Protein AF-A0A699QP58-F1 (afdb_monomer_lite)

InterPro domains:
  IPR026960 Reverse transcriptase zinc-binding domain [PF13966] (73-157)

pLDDT: mean 79.85, std 19.76, range [24.62, 97.06]

Radius of gyration: 29.35 Å; chains: 1; bounding box: 58×68×69 Å

Foldseek 3Di:
DDDDDDDDDDDPDDDDDPVVVVVVVVVVVVVCVVDDDPVNVVVVVVCVVCVPDDDDPDDDDDADVQDRPVGDDPVSVVVVCCVPPDDPDVDDQPDFPVADPVLSVVVVCQVVQNDPQLVNCVVVVNDDPDQAQPQQSPDGGGSLCLQAVPPVNVVLVVVVCVVVVNPDDRDSGPVSVLVCLVPDPDDPVVSSVSVRVSSVSSVVSVVVRD

Secondary structure (DSSP, 8-state):
-----------S--PPPTHHHHHHHHHHHHHHTT--THHHHHHHHHHHHHTT----SSPP----TT-TTT---HHHHHHHHHHHTS---SS-----TTS-HHHHHHHHHHHTT-S--HHHHHTTT---S--B-TTTSSSB--HHIIIIISHHHHHHHHHHHHHTT------SSHHHHHHHHHHSSS-HHHHHHHHHHHHHHHHHHHHHH-

Sequence (210 aa):
SFSFQWCFCSKPTDYVPLQTVWVFLIGLRFLEGLLRGTKMSQLDGLCSFIANVDLSDHGDSWSWAPDVAKGFSVASIRSYLDLRILDSSPQATRWNRIMPIKVNDFLWKMALNKLPTRVNLDRKGIDVHSVLCPVCLEDVETVNHLFFSCELASKLWALLANWRAIDIPFCANLADWFSWIDSSPTSAKVRVFLDGVGGVLLWSIWWFCT

Organism: Tanacetum cinerariifolium (NCBI:txid118510)

Structure (mmCIF, N/CA/C/O backbone):
data_AF-A0A699QP58-F1
#
_entry.id   AF-A0A699QP58-F1
#
loop_
_atom_site.group_PDB
_atom_site.id
_atom_site.type_symbol
_atom_site.label_atom_id
_atom_site.label_alt_id
_atom_site.label_comp_id
_atom_site.label_asym_id
_atom_site.label_entity_id
_atom_site.label_seq_id
_atom_site.pdbx_PDB_ins_code
_atom_site.Cartn_x
_atom_site.Cartn_y
_atom_site.Cartn_z
_atom_site.occupancy
_atom_site.B_iso_or_equiv
_atom_site.auth_seq_id
_atom_site.auth_comp_id
_atom_site.auth_asym_id
_atom_site.auth_atom_id
_atom_site.pdbx_PDB_model_num
ATOM 1 N N . SER A 1 1 ? 31.922 -46.876 -21.232 1.00 33.75 1 SER A N 1
ATOM 2 C CA . SER A 1 1 ? 33.193 -46.180 -20.977 1.00 33.75 1 SER A CA 1
ATOM 3 C C . SER A 1 1 ? 33.167 -44.816 -21.617 1.00 33.75 1 SER A C 1
ATOM 5 O O . SER A 1 1 ? 32.951 -44.721 -22.817 1.00 33.75 1 SER A O 1
ATOM 7 N N . PHE A 1 2 ? 33.309 -43.784 -20.792 1.00 31.61 2 PHE A N 1
ATOM 8 C CA . PHE A 1 2 ? 33.459 -42.394 -21.207 1.00 31.61 2 PHE A CA 1
ATOM 9 C C . PHE A 1 2 ? 34.767 -42.197 -21.979 1.00 31.61 2 PHE A C 1
ATOM 11 O O . PHE A 1 2 ? 35.804 -42.678 -21.534 1.00 31.61 2 PHE A O 1
ATOM 18 N N . SER A 1 3 ? 34.718 -41.427 -23.065 1.00 24.62 3 SER A N 1
ATOM 19 C CA . SER A 1 3 ? 35.767 -40.457 -23.387 1.00 24.62 3 SER A CA 1
ATOM 20 C C . SER A 1 3 ? 35.218 -39.451 -24.400 1.00 24.62 3 SER A C 1
ATOM 22 O O . SER A 1 3 ? 35.093 -39.748 -25.584 1.00 24.62 3 SER A O 1
ATOM 24 N N . PHE A 1 4 ? 34.836 -38.269 -23.916 1.00 29.75 4 PHE A N 1
ATOM 25 C CA . PHE A 1 4 ? 34.733 -37.075 -24.748 1.00 29.75 4 PHE A CA 1
ATOM 26 C C . PHE A 1 4 ? 36.032 -36.308 -24.551 1.00 29.75 4 PHE A C 1
ATOM 28 O O . PHE A 1 4 ? 36.260 -35.736 -23.487 1.00 29.75 4 PHE A O 1
ATOM 35 N N . GLN A 1 5 ? 36.881 -36.308 -25.572 1.00 25.45 5 GLN A N 1
ATOM 36 C CA . GLN A 1 5 ? 38.064 -35.465 -25.615 1.00 25.45 5 GLN A CA 1
ATOM 37 C C . GLN A 1 5 ? 37.756 -34.282 -26.529 1.00 25.45 5 GLN A C 1
ATOM 39 O O . GLN A 1 5 ? 37.942 -34.343 -27.740 1.00 25.45 5 GLN A O 1
ATOM 44 N N . TRP A 1 6 ? 37.233 -33.208 -25.939 1.00 32.16 6 TRP A N 1
ATOM 45 C CA . TRP A 1 6 ? 37.207 -31.904 -26.588 1.00 32.16 6 TRP A CA 1
ATOM 46 C C . TRP A 1 6 ? 38.571 -31.261 -26.396 1.00 32.16 6 TRP A C 1
ATOM 48 O O . TRP A 1 6 ? 38.919 -30.840 -25.2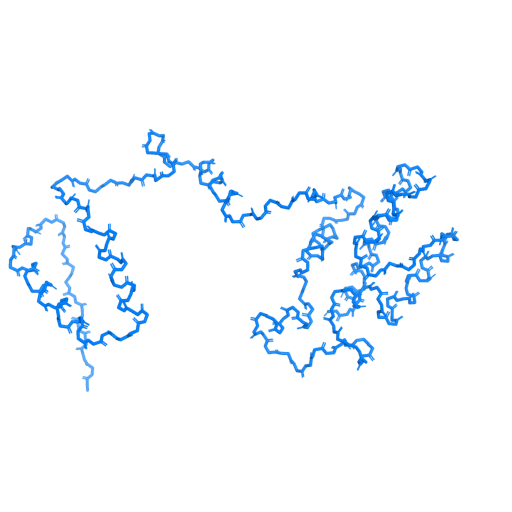97 1.00 32.16 6 TRP A O 1
ATOM 58 N N . CYS A 1 7 ? 39.354 -31.211 -27.468 1.00 27.48 7 CYS A N 1
ATOM 59 C CA . CYS A 1 7 ? 40.507 -30.332 -27.541 1.00 27.48 7 CYS A CA 1
ATOM 60 C C . CYS A 1 7 ? 40.795 -30.024 -29.009 1.00 27.48 7 CYS A C 1
ATOM 62 O O . CYS A 1 7 ? 41.410 -30.830 -29.695 1.00 27.48 7 CYS A O 1
ATOM 64 N N . PHE A 1 8 ? 40.357 -28.858 -29.480 1.00 30.34 8 PHE A N 1
ATOM 65 C CA . PHE A 1 8 ? 41.153 -28.091 -30.431 1.00 30.34 8 PHE A CA 1
ATOM 66 C C . PHE A 1 8 ? 41.038 -26.613 -30.076 1.00 30.34 8 PHE A C 1
ATOM 68 O O . PHE A 1 8 ? 40.053 -25.932 -30.344 1.00 30.34 8 PHE A O 1
ATOM 75 N N . CYS A 1 9 ? 42.075 -26.170 -29.377 1.00 29.84 9 CYS A N 1
ATOM 76 C CA . CYS A 1 9 ? 42.504 -24.792 -29.319 1.00 29.84 9 CYS A CA 1
ATOM 77 C C . CYS A 1 9 ? 43.103 -24.468 -30.694 1.00 29.84 9 CYS A C 1
ATOM 79 O O . CYS A 1 9 ? 44.106 -25.079 -31.061 1.00 29.84 9 CYS A O 1
ATOM 81 N N . SER A 1 10 ? 42.510 -23.536 -31.440 1.00 32.97 10 SER A N 1
ATOM 82 C CA . SER A 1 10 ? 43.136 -22.972 -32.639 1.00 32.97 10 SER A CA 1
ATOM 83 C C . SER A 1 10 ? 43.190 -21.454 -32.514 1.00 32.97 10 SER A C 1
ATOM 85 O O . SER A 1 10 ? 42.200 -20.789 -32.218 1.00 32.97 10 SER A O 1
ATOM 87 N N . LYS A 1 11 ? 44.409 -20.939 -32.676 1.00 31.23 11 LYS A N 1
ATOM 88 C CA . LYS A 1 11 ? 44.789 -19.525 -32.745 1.00 31.23 11 LYS A CA 1
ATOM 89 C C . LYS A 1 11 ? 44.103 -18.809 -33.928 1.00 31.23 11 LYS A C 1
ATOM 91 O O . LYS A 1 11 ? 43.599 -19.475 -34.829 1.00 31.23 11 LYS A O 1
ATOM 96 N N . PRO A 1 12 ? 44.097 -17.462 -33.952 1.00 38.69 12 PRO A N 1
ATOM 97 C CA . PRO A 1 12 ? 43.387 -16.697 -34.964 1.00 38.69 12 PRO A C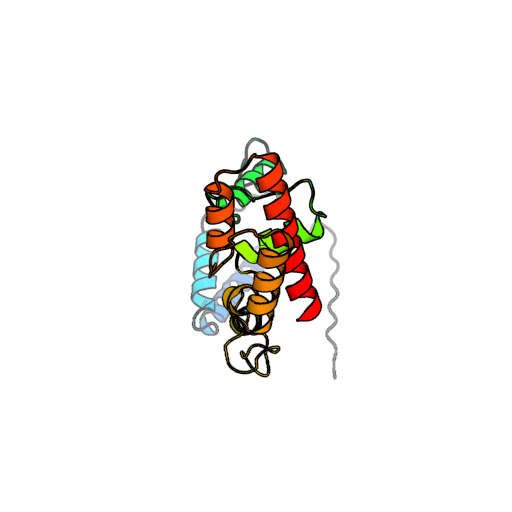A 1
ATOM 98 C C . PRO A 1 12 ? 44.232 -16.622 -36.234 1.00 38.69 12 PRO A C 1
ATOM 100 O O . PRO A 1 12 ? 45.177 -15.848 -36.267 1.00 38.69 12 PRO A O 1
ATOM 103 N N . THR A 1 13 ? 43.913 -17.454 -37.225 1.00 44.28 13 THR A N 1
ATOM 104 C CA . THR A 1 13 ? 44.098 -17.244 -38.675 1.00 44.28 13 THR A CA 1
ATOM 105 C C . THR A 1 13 ? 43.993 -18.607 -39.348 1.00 44.28 13 THR A C 1
ATOM 107 O O . THR A 1 13 ? 45.014 -19.199 -39.667 1.00 44.28 13 THR A O 1
ATOM 110 N N . ASP A 1 14 ? 42.784 -19.115 -39.557 1.00 35.06 14 ASP A N 1
ATOM 111 C CA . ASP A 1 14 ? 42.574 -20.211 -40.501 1.00 35.06 14 ASP A CA 1
ATOM 112 C C . ASP A 1 14 ? 41.266 -19.951 -41.250 1.00 35.06 14 ASP A C 1
ATOM 114 O O . ASP A 1 14 ? 40.182 -19.898 -40.669 1.00 35.06 14 ASP A O 1
ATOM 118 N N . TYR A 1 15 ? 41.402 -19.726 -42.555 1.00 43.69 15 TYR A N 1
ATOM 119 C CA . TYR A 1 15 ? 40.304 -19.679 -43.511 1.00 43.69 15 TYR A CA 1
ATOM 120 C C . TYR A 1 15 ? 39.526 -20.996 -43.425 1.00 43.69 15 TYR A C 1
ATOM 122 O O . TYR A 1 15 ? 40.079 -22.066 -43.684 1.00 43.69 15 TYR A O 1
ATOM 130 N N . VAL A 1 16 ? 38.239 -20.930 -43.089 1.00 47.38 16 VAL A N 1
ATOM 131 C CA . VAL A 1 16 ? 37.359 -22.100 -43.140 1.00 47.38 16 VAL A CA 1
ATOM 132 C C . VAL A 1 16 ? 36.897 -22.276 -44.594 1.00 47.38 16 VAL A C 1
ATOM 134 O O . VAL A 1 16 ? 36.238 -21.382 -45.126 1.00 47.38 16 VAL A O 1
ATOM 137 N N . PRO A 1 17 ? 37.227 -23.384 -45.282 1.00 43.12 17 PRO A N 1
ATOM 138 C CA . PRO A 1 17 ? 36.842 -23.569 -46.677 1.00 43.12 17 PRO A CA 1
ATOM 139 C C . PRO A 1 17 ? 35.318 -23.715 -46.825 1.00 43.12 17 PRO A C 1
ATOM 141 O O . PRO A 1 17 ? 34.652 -24.309 -45.977 1.00 43.12 17 PRO A O 1
ATOM 144 N N . LEU A 1 18 ? 34.770 -23.226 -47.948 1.00 43.72 18 LEU A N 1
ATOM 145 C CA . LEU A 1 18 ? 33.337 -23.226 -48.312 1.00 43.72 18 LEU A CA 1
ATOM 146 C C . LEU A 1 18 ? 32.618 -24.588 -48.160 1.00 43.72 18 LEU A C 1
ATOM 148 O O . LEU A 1 18 ? 31.392 -24.634 -48.092 1.00 43.72 18 LEU A O 1
ATOM 152 N N . GLN A 1 19 ? 33.348 -25.702 -48.063 1.00 41.69 19 GLN A N 1
ATOM 153 C CA . GLN A 1 19 ? 32.785 -27.028 -47.785 1.00 41.69 19 GLN A CA 1
ATOM 154 C C . GLN A 1 19 ? 32.199 -27.161 -46.369 1.00 41.69 19 GLN A C 1
ATOM 156 O O . GLN A 1 19 ? 31.219 -27.881 -46.188 1.00 41.69 19 GLN A O 1
ATOM 161 N N . THR A 1 20 ? 32.714 -26.434 -45.375 1.00 42.28 20 THR A N 1
ATOM 162 C CA . THR A 1 20 ? 32.213 -26.500 -43.990 1.00 42.28 20 THR A CA 1
ATOM 163 C C . THR A 1 20 ? 30.840 -25.828 -43.847 1.00 42.28 20 THR A C 1
ATOM 165 O O . THR A 1 20 ? 30.014 -26.267 -43.049 1.00 42.28 20 THR A O 1
ATOM 168 N N . VAL A 1 21 ? 30.548 -24.826 -44.686 1.00 46.53 21 VAL A N 1
ATOM 169 C CA . VAL A 1 21 ? 29.235 -24.156 -44.757 1.00 46.53 21 VAL A CA 1
ATOM 170 C C . VAL A 1 21 ? 28.165 -25.105 -45.310 1.00 46.53 21 VAL A C 1
ATOM 172 O O . VAL A 1 21 ? 27.052 -25.158 -44.790 1.00 46.53 21 VAL A O 1
ATOM 175 N N . TRP A 1 22 ? 28.509 -25.929 -46.304 1.00 36.28 22 TRP A N 1
ATOM 176 C CA . TRP A 1 22 ? 27.591 -26.925 -46.871 1.00 36.28 22 TRP A CA 1
ATOM 177 C C . TRP A 1 22 ? 27.220 -28.032 -45.879 1.00 36.28 22 TRP A C 1
ATOM 179 O O . TRP A 1 22 ? 26.061 -28.443 -45.825 1.00 36.28 22 TRP A O 1
ATOM 189 N N . VAL A 1 23 ? 28.166 -28.473 -45.044 1.00 46.38 23 VAL A N 1
ATOM 190 C CA . VAL A 1 23 ? 27.889 -29.442 -43.968 1.00 46.38 23 VAL A CA 1
ATOM 191 C C . VAL A 1 23 ? 26.954 -28.836 -42.910 1.00 46.38 23 VAL A C 1
ATOM 193 O O . VAL A 1 23 ? 26.045 -29.517 -42.435 1.00 46.38 23 VAL A O 1
ATOM 196 N N . PHE A 1 24 ? 27.101 -27.541 -42.603 1.00 48.03 24 PHE A N 1
ATOM 197 C CA . PHE A 1 24 ? 26.204 -26.810 -41.700 1.00 48.03 24 PHE A CA 1
ATOM 198 C C . PHE A 1 24 ? 24.780 -26.661 -42.269 1.00 48.03 24 PHE A C 1
ATOM 200 O O . PHE A 1 24 ? 23.800 -26.879 -41.557 1.00 48.03 24 PHE A O 1
ATOM 207 N N . LEU A 1 25 ? 24.649 -26.364 -43.567 1.00 45.31 25 LEU A N 1
ATOM 208 C CA . LEU A 1 25 ? 23.354 -26.218 -44.248 1.00 45.31 25 LEU A CA 1
ATOM 209 C C . LEU A 1 25 ? 22.605 -27.554 -44.416 1.00 45.31 25 LEU A C 1
ATOM 211 O O . LEU A 1 25 ? 21.377 -27.589 -44.317 1.00 45.31 25 LEU A O 1
ATOM 215 N N . ILE A 1 26 ? 23.318 -28.668 -44.612 1.00 51.34 26 ILE A N 1
ATOM 216 C CA . ILE A 1 26 ? 22.716 -30.014 -44.633 1.00 51.34 26 ILE A CA 1
ATOM 217 C C . ILE A 1 26 ? 22.291 -30.443 -43.217 1.00 51.34 26 ILE A C 1
ATOM 219 O O . ILE A 1 26 ? 21.218 -31.025 -43.050 1.00 51.34 26 ILE A O 1
ATOM 223 N N . GLY A 1 27 ? 23.075 -30.098 -42.188 1.00 46.97 27 GLY A N 1
ATOM 224 C CA . GLY A 1 27 ? 22.711 -30.318 -40.783 1.00 46.97 27 GLY A CA 1
ATOM 225 C C . GLY A 1 27 ? 21.457 -29.547 -40.348 1.00 46.97 27 GLY A C 1
ATOM 226 O O . GLY A 1 27 ? 20.627 -30.090 -39.619 1.00 46.97 27 GLY A O 1
ATOM 227 N N . LEU A 1 28 ? 21.266 -28.322 -40.852 1.00 49.50 28 LEU A N 1
ATOM 228 C CA . LEU A 1 28 ? 20.069 -27.508 -40.603 1.00 49.50 28 LEU A CA 1
ATOM 229 C C . LEU A 1 28 ? 18.798 -28.122 -41.215 1.00 49.50 28 LEU A C 1
ATOM 231 O O . LEU A 1 28 ? 17.783 -28.213 -40.526 1.00 49.50 28 LEU A O 1
ATOM 235 N N . ARG A 1 29 ? 18.864 -28.661 -42.442 1.00 50.75 29 ARG A N 1
ATOM 236 C CA . ARG A 1 29 ? 17.731 -29.388 -43.058 1.00 50.75 29 ARG A CA 1
ATOM 237 C C . ARG A 1 29 ? 17.373 -30.691 -42.337 1.00 50.75 29 ARG A C 1
ATOM 239 O O . ARG A 1 29 ? 16.223 -31.116 -42.372 1.00 50.75 29 ARG A O 1
ATOM 246 N N . PHE A 1 30 ? 18.332 -31.334 -41.669 1.00 47.88 30 PHE A N 1
ATOM 247 C CA . PHE A 1 30 ? 18.059 -32.526 -40.855 1.00 47.88 30 PHE A CA 1
ATOM 248 C C . PHE A 1 30 ? 17.372 -32.173 -39.520 1.00 47.88 30 PHE A C 1
ATOM 250 O O . PHE A 1 30 ? 16.552 -32.942 -39.019 1.00 47.88 30 PHE A O 1
ATOM 257 N N . LEU A 1 31 ? 17.653 -30.988 -38.964 1.00 48.94 31 LEU A N 1
ATOM 258 C CA . LEU A 1 31 ? 17.022 -30.467 -37.743 1.00 48.94 31 LEU A CA 1
ATOM 259 C C . LEU A 1 31 ? 15.578 -29.978 -37.959 1.00 48.94 31 LEU A C 1
ATOM 261 O O . LEU A 1 31 ? 14.763 -30.109 -37.043 1.00 48.94 31 LEU A O 1
ATOM 265 N N . GLU A 1 32 ? 15.229 -29.501 -39.158 1.00 51.72 32 GLU A N 1
ATOM 266 C CA . GLU A 1 32 ? 13.848 -29.134 -39.533 1.00 51.72 32 GLU A CA 1
ATOM 267 C C . GLU A 1 32 ? 12.856 -30.303 -39.370 1.00 51.72 32 GLU A C 1
ATOM 269 O O . GLU A 1 32 ? 11.702 -30.098 -38.997 1.00 51.72 32 GLU A O 1
ATOM 274 N N . GLY A 1 33 ? 13.300 -31.552 -39.563 1.00 53.28 33 GLY A N 1
ATOM 275 C CA . GLY A 1 33 ? 12.452 -32.742 -39.408 1.00 53.28 33 GLY A CA 1
ATOM 276 C C . GLY A 1 33 ? 12.161 -33.153 -37.956 1.00 53.28 33 GLY A C 1
ATOM 277 O O . GLY A 1 33 ? 11.249 -33.946 -37.714 1.00 53.28 33 GLY A O 1
ATOM 278 N N . LEU A 1 34 ? 12.917 -32.630 -36.982 1.00 56.91 34 LEU A N 1
ATOM 279 C CA . LEU A 1 34 ? 12.907 -33.085 -35.582 1.00 56.91 34 LEU A CA 1
ATOM 280 C C . LEU A 1 34 ? 12.271 -32.077 -34.609 1.00 56.91 34 LEU A C 1
ATOM 282 O O . LEU A 1 34 ? 11.992 -32.410 -33.455 1.00 56.91 34 LEU A O 1
ATOM 286 N N . LEU A 1 35 ? 12.013 -30.848 -35.060 1.00 52.22 35 LEU A N 1
ATOM 287 C CA . LEU A 1 35 ? 11.457 -29.768 -34.249 1.00 52.22 35 LEU A CA 1
ATOM 288 C C . LEU A 1 35 ? 9.947 -29.651 -34.508 1.00 52.22 35 LEU A C 1
ATOM 290 O O . LEU A 1 35 ? 9.523 -29.225 -35.570 1.00 52.22 35 LEU A O 1
ATOM 294 N N . ARG A 1 36 ? 9.098 -30.017 -33.540 1.00 64.38 36 ARG A N 1
ATOM 295 C CA . ARG A 1 36 ? 7.644 -29.755 -33.602 1.00 64.38 36 ARG A CA 1
ATOM 296 C C . ARG A 1 36 ? 7.244 -28.606 -32.672 1.00 64.38 36 ARG A C 1
ATOM 298 O O . ARG A 1 36 ? 7.828 -28.436 -31.601 1.00 64.38 36 ARG A O 1
ATOM 305 N N . GLY A 1 37 ? 6.214 -27.851 -33.066 1.00 68.94 37 GLY A N 1
ATOM 306 C CA . GLY A 1 37 ? 5.585 -26.801 -32.252 1.00 68.94 37 GLY A CA 1
ATOM 307 C C . GLY A 1 37 ? 6.407 -25.508 -32.147 1.00 68.94 37 GLY A C 1
ATOM 308 O O . GLY A 1 37 ? 6.995 -25.062 -33.128 1.00 68.94 37 GLY A O 1
ATOM 309 N N . THR A 1 38 ? 6.466 -24.922 -30.945 1.00 61.09 38 THR A N 1
ATOM 310 C CA . THR A 1 38 ? 7.062 -23.604 -30.626 1.00 61.09 38 THR A CA 1
ATOM 311 C C . THR A 1 38 ? 8.508 -23.429 -31.097 1.00 61.09 38 THR A C 1
ATOM 313 O O . THR A 1 38 ? 8.938 -22.319 -31.404 1.00 61.09 38 THR A O 1
ATOM 316 N N . LYS A 1 39 ? 9.275 -24.522 -31.185 1.00 65.00 39 LYS A N 1
ATOM 317 C CA . LYS A 1 39 ? 10.666 -24.476 -31.655 1.00 65.00 39 LYS A CA 1
ATOM 318 C C . LYS A 1 39 ? 10.768 -24.185 -33.153 1.00 65.00 39 LYS A C 1
ATOM 320 O O . LYS A 1 39 ? 11.699 -23.504 -33.557 1.00 65.00 39 LYS A O 1
ATOM 325 N N . MET A 1 40 ? 9.805 -24.648 -33.953 1.00 71.94 40 MET A N 1
ATOM 326 C CA . MET A 1 40 ? 9.770 -24.379 -35.392 1.00 71.94 40 MET A CA 1
ATOM 327 C C . MET A 1 40 ? 9.419 -22.913 -35.662 1.00 71.94 40 MET A C 1
ATOM 329 O O . MET A 1 40 ? 10.077 -22.271 -36.465 1.00 71.94 40 MET A O 1
ATOM 333 N N . SER A 1 41 ? 8.457 -22.345 -34.923 1.00 75.19 41 SER A N 1
ATOM 334 C CA . SER A 1 41 ? 8.122 -20.917 -35.035 1.00 75.19 41 SER A CA 1
ATOM 335 C C . SER A 1 41 ? 9.252 -20.002 -34.556 1.00 75.19 41 SER A C 1
ATOM 337 O O . SER A 1 41 ? 9.428 -18.912 -35.088 1.00 75.19 41 SER A O 1
ATOM 339 N N . GLN A 1 42 ? 10.033 -20.429 -33.557 1.00 76.31 42 GLN A N 1
ATOM 340 C CA . GLN A 1 42 ? 11.228 -19.692 -33.134 1.00 76.31 42 GLN A CA 1
ATOM 341 C C . GLN A 1 42 ? 12.359 -19.790 -34.160 1.00 76.31 42 GLN A C 1
ATOM 343 O O . GLN A 1 42 ? 13.048 -18.798 -34.377 1.00 76.31 42 GLN A O 1
ATOM 348 N N . LEU A 1 43 ? 12.534 -20.955 -34.796 1.00 78.50 43 LEU A N 1
ATOM 349 C CA . LEU A 1 43 ? 13.497 -21.143 -35.879 1.00 78.50 43 LEU A CA 1
ATOM 350 C C . LEU A 1 43 ? 13.134 -20.271 -37.087 1.00 78.50 43 LEU A C 1
ATOM 352 O O . LEU A 1 43 ? 13.987 -19.552 -37.585 1.00 78.50 43 LEU A O 1
ATOM 356 N N . ASP A 1 44 ? 11.864 -20.269 -37.490 1.00 81.81 44 ASP A N 1
ATOM 357 C CA . ASP A 1 44 ? 11.357 -19.456 -38.599 1.00 81.81 44 ASP A CA 1
ATOM 358 C C . ASP A 1 44 ? 11.485 -17.952 -38.297 1.00 81.81 44 ASP A C 1
ATOM 360 O O . ASP A 1 44 ? 11.974 -17.171 -39.115 1.00 81.81 44 ASP A O 1
ATOM 364 N N . GLY A 1 45 ? 11.183 -17.556 -37.054 1.00 81.69 45 GLY A N 1
ATOM 365 C CA . GLY A 1 45 ? 11.458 -16.212 -36.549 1.00 81.69 45 GLY A CA 1
ATOM 366 C C . GLY A 1 45 ? 12.938 -15.844 -36.656 1.00 81.69 45 GLY A C 1
ATOM 367 O O . GLY A 1 45 ? 13.273 -14.802 -37.215 1.00 81.69 45 GLY A O 1
ATOM 368 N N . LEU A 1 46 ? 13.839 -16.707 -36.185 1.00 77.81 46 LEU A N 1
ATOM 369 C CA . LEU A 1 46 ? 15.282 -16.482 -36.262 1.00 77.81 46 LEU A CA 1
ATOM 370 C C . LEU A 1 46 ? 15.773 -16.389 -37.716 1.00 77.81 46 LEU A C 1
ATOM 372 O O . LEU A 1 46 ? 16.521 -15.472 -38.046 1.00 77.81 46 LEU A O 1
ATOM 376 N N . CYS A 1 47 ? 15.320 -17.288 -38.592 1.00 83.00 47 CYS A N 1
ATOM 377 C CA . CYS A 1 47 ? 15.632 -17.263 -40.019 1.00 83.00 47 CYS A CA 1
ATOM 378 C C . CYS A 1 47 ? 15.167 -15.955 -40.668 1.00 83.00 47 CYS A C 1
ATOM 380 O O . CYS A 1 47 ? 15.930 -15.360 -41.423 1.00 83.00 47 CYS A O 1
ATOM 382 N N . SER A 1 48 ? 13.979 -15.451 -40.318 1.00 81.94 48 SER A N 1
ATOM 383 C CA . SER A 1 48 ? 13.484 -14.158 -40.807 1.00 81.94 48 SER A CA 1
ATOM 384 C C . SER A 1 48 ? 14.329 -12.967 -40.331 1.00 81.94 48 SER A C 1
ATOM 386 O O . SER A 1 48 ? 14.547 -12.028 -41.093 1.00 81.94 48 SER A O 1
ATOM 388 N N . PHE A 1 49 ? 14.864 -13.020 -39.104 1.00 76.56 49 PHE A N 1
ATOM 389 C CA . PHE A 1 49 ? 15.761 -11.987 -38.577 1.00 76.56 49 PHE A CA 1
ATOM 390 C C . PHE A 1 49 ? 17.127 -11.988 -39.271 1.00 76.56 49 PHE A C 1
ATOM 392 O O . PHE A 1 49 ? 17.715 -10.925 -39.459 1.00 76.56 49 PHE A O 1
ATOM 399 N N . ILE A 1 50 ? 17.629 -13.166 -39.649 1.00 80.88 50 ILE A N 1
ATOM 400 C CA . ILE A 1 50 ? 18.957 -13.327 -40.258 1.00 80.88 50 ILE A CA 1
ATOM 401 C C . ILE A 1 50 ? 18.905 -13.185 -41.788 1.00 80.88 50 ILE A C 1
ATOM 403 O O . ILE A 1 50 ? 19.922 -12.891 -42.405 1.00 80.88 50 ILE A O 1
ATOM 407 N N . ALA A 1 51 ? 17.732 -13.328 -42.413 1.00 79.50 51 ALA A N 1
ATOM 408 C CA . ALA A 1 51 ? 17.573 -13.319 -43.870 1.00 79.50 51 ALA A CA 1
ATOM 409 C C . ALA A 1 51 ? 18.136 -12.069 -44.573 1.00 79.50 51 ALA A C 1
ATOM 411 O O . ALA A 1 51 ? 18.536 -12.163 -45.728 1.00 79.50 51 ALA A O 1
ATOM 412 N N . ASN A 1 52 ? 18.185 -10.923 -43.884 1.00 72.12 52 ASN A N 1
ATOM 413 C CA . ASN A 1 52 ? 18.705 -9.657 -44.418 1.00 72.12 52 ASN A CA 1
ATOM 414 C C . ASN A 1 52 ? 20.097 -9.291 -43.866 1.00 72.12 52 ASN A C 1
ATOM 416 O O . ASN A 1 52 ? 20.501 -8.132 -43.937 1.00 72.12 52 ASN A O 1
ATOM 420 N N . VAL A 1 53 ? 20.803 -10.240 -43.246 1.00 76.00 53 VAL A N 1
ATOM 421 C CA . VAL A 1 53 ? 22.160 -10.018 -42.737 1.00 76.00 53 VAL A CA 1
ATOM 422 C C . VAL A 1 53 ? 23.155 -10.300 -43.857 1.00 76.00 53 VAL A C 1
ATOM 424 O O . VAL A 1 53 ? 23.442 -11.455 -44.169 1.00 76.00 53 VAL A O 1
ATOM 427 N N . ASP A 1 54 ? 23.708 -9.237 -44.434 1.00 74.69 54 ASP A N 1
ATOM 428 C CA . ASP A 1 54 ? 24.821 -9.332 -45.375 1.00 74.69 54 ASP A CA 1
ATOM 429 C C . ASP A 1 54 ? 26.131 -9.530 -44.605 1.00 74.69 54 ASP A C 1
ATOM 431 O O . ASP A 1 54 ? 26.629 -8.629 -43.925 1.00 74.69 54 ASP A O 1
ATOM 435 N N . LEU A 1 55 ? 26.691 -10.737 -44.701 1.00 75.94 55 LEU A N 1
ATOM 436 C CA . LEU A 1 55 ? 28.013 -11.037 -44.161 1.00 75.94 55 LEU A CA 1
ATOM 437 C C . LEU A 1 55 ? 29.072 -10.393 -45.058 1.00 75.94 55 LEU A C 1
ATOM 439 O O . LEU A 1 55 ? 29.095 -10.613 -46.268 1.00 75.94 55 LEU A O 1
ATOM 443 N N . SER A 1 56 ? 29.957 -9.608 -44.455 1.00 79.81 56 SER A N 1
ATOM 444 C CA . SER A 1 56 ? 31.074 -8.963 -45.146 1.00 79.81 56 SER A CA 1
ATOM 445 C C . SER A 1 56 ? 32.394 -9.416 -44.532 1.00 79.81 56 SER A C 1
ATOM 447 O O . SER A 1 56 ? 32.433 -9.751 -43.353 1.00 79.81 56 SER A O 1
ATOM 449 N N . ASP A 1 57 ? 33.484 -9.367 -45.300 1.00 82.38 57 ASP A N 1
ATOM 450 C CA . ASP A 1 57 ? 34.843 -9.653 -44.804 1.00 82.38 57 ASP A CA 1
ATOM 451 C C . ASP A 1 57 ? 35.398 -8.539 -43.887 1.00 82.38 57 ASP A C 1
ATOM 453 O O . ASP A 1 57 ? 36.578 -8.532 -43.523 1.00 82.38 57 ASP A O 1
ATOM 457 N N . HIS A 1 58 ? 34.571 -7.555 -43.524 1.00 77.50 58 HIS A N 1
ATOM 458 C CA . HIS A 1 58 ? 34.925 -6.539 -42.543 1.00 77.50 58 HIS A CA 1
ATOM 459 C C . HIS A 1 58 ? 34.918 -7.142 -41.134 1.00 77.50 58 HIS A C 1
ATOM 461 O O . HIS A 1 58 ? 34.102 -8.001 -40.815 1.00 77.50 58 HIS A O 1
ATOM 467 N N . GLY A 1 59 ? 35.829 -6.681 -40.273 1.00 78.62 59 GLY A N 1
ATOM 468 C CA . GLY A 1 59 ? 35.839 -7.107 -38.874 1.00 78.62 59 GLY A CA 1
ATOM 469 C C . GLY A 1 59 ? 34.537 -6.727 -38.163 1.00 78.62 59 GLY A C 1
ATOM 470 O O . GLY A 1 59 ? 34.007 -5.636 -38.385 1.00 78.62 59 GLY A O 1
ATOM 471 N N . ASP A 1 60 ? 34.052 -7.616 -37.296 1.00 82.38 60 ASP A N 1
ATOM 472 C CA . ASP A 1 60 ? 32.824 -7.401 -36.531 1.00 82.38 60 ASP A CA 1
ATOM 473 C C . ASP A 1 60 ? 32.873 -6.090 -35.733 1.00 82.38 60 ASP A C 1
ATOM 475 O O . ASP A 1 60 ? 33.869 -5.763 -35.079 1.00 82.38 60 ASP A O 1
ATOM 479 N N . SER A 1 61 ? 31.762 -5.350 -35.750 1.00 73.56 61 SER A N 1
ATOM 480 C CA . SER A 1 61 ? 31.605 -4.105 -34.999 1.00 73.56 61 SER A CA 1
ATOM 481 C C . SER A 1 61 ? 30.334 -4.133 -34.158 1.00 73.56 61 SER A C 1
ATOM 483 O O . SER A 1 61 ? 29.266 -4.540 -34.615 1.00 73.56 61 SER A O 1
ATOM 485 N N . TRP A 1 62 ? 30.440 -3.682 -32.908 1.00 74.44 62 TRP A N 1
ATOM 486 C CA . TRP A 1 62 ? 29.302 -3.586 -31.999 1.00 74.44 62 TRP A CA 1
ATOM 487 C C . TRP A 1 62 ? 28.434 -2.381 -32.368 1.00 74.44 62 TRP A C 1
ATOM 489 O O . TRP A 1 62 ? 28.801 -1.236 -32.106 1.00 74.44 62 TRP A O 1
ATOM 499 N N . SER A 1 63 ? 27.256 -2.630 -32.939 1.00 71.69 63 SER A N 1
ATOM 500 C CA . SER A 1 63 ? 26.273 -1.583 -33.228 1.00 71.69 63 SER A CA 1
ATOM 501 C C . SER A 1 63 ? 25.277 -1.408 -32.081 1.00 71.69 63 SER A C 1
ATOM 503 O O . SER A 1 63 ? 24.673 -2.373 -31.609 1.00 71.69 63 SER A O 1
ATOM 505 N N . TRP A 1 64 ? 25.051 -0.163 -31.664 1.00 79.44 64 TRP A N 1
ATOM 506 C CA . TRP A 1 64 ? 24.058 0.183 -30.651 1.00 79.44 64 TRP A CA 1
ATOM 507 C C . TRP A 1 64 ? 22.719 0.548 -31.302 1.00 79.44 64 TRP A C 1
ATOM 509 O O . TRP A 1 64 ? 22.572 1.634 -31.854 1.00 79.44 64 TRP A O 1
ATOM 519 N N . ALA A 1 65 ? 21.730 -0.347 -31.241 1.00 75.00 65 ALA A N 1
ATOM 520 C CA . ALA A 1 65 ? 20.445 -0.155 -31.925 1.00 75.00 65 ALA A CA 1
ATOM 521 C C . ALA A 1 65 ? 19.655 1.111 -31.502 1.00 75.00 65 ALA A C 1
ATOM 523 O O . ALA A 1 65 ? 19.059 1.736 -32.377 1.00 75.00 65 ALA A O 1
ATOM 524 N N . PRO A 1 66 ? 19.641 1.538 -30.219 1.00 75.31 66 PRO A N 1
ATOM 525 C CA . PRO A 1 66 ? 18.925 2.753 -29.817 1.00 75.31 66 PRO A CA 1
ATOM 526 C C . PRO A 1 66 ? 19.508 4.060 -30.371 1.00 75.31 66 PRO A C 1
ATOM 528 O O . PRO A 1 66 ? 18.768 5.029 -30.513 1.00 75.31 66 PRO A O 1
ATOM 531 N N . ASP A 1 67 ? 20.814 4.113 -30.650 1.00 74.69 67 ASP A N 1
ATOM 532 C CA . ASP A 1 67 ? 21.466 5.268 -31.278 1.00 74.69 67 ASP A CA 1
ATOM 533 C C . ASP A 1 67 ? 22.763 4.826 -31.971 1.00 74.69 67 ASP A C 1
ATOM 535 O O . ASP A 1 67 ? 23.832 4.743 -31.360 1.00 74.69 67 ASP A O 1
ATOM 539 N N . VAL A 1 68 ? 22.658 4.535 -33.267 1.00 72.00 68 VAL A N 1
ATOM 540 C CA . VAL A 1 68 ? 23.785 4.058 -34.081 1.00 72.00 68 VAL A CA 1
ATOM 541 C C . VAL A 1 68 ? 24.842 5.155 -34.270 1.00 72.00 68 VAL A C 1
ATOM 543 O O . VAL A 1 68 ? 26.021 4.849 -34.417 1.00 72.00 68 VAL A O 1
ATOM 546 N N . ALA A 1 69 ? 24.445 6.433 -34.223 1.00 74.81 69 ALA A N 1
ATOM 547 C CA . ALA A 1 69 ? 25.337 7.564 -34.469 1.00 74.81 69 ALA A CA 1
ATOM 548 C C . ALA A 1 69 ? 26.164 7.945 -33.232 1.00 74.81 69 ALA A C 1
ATOM 550 O O . ALA A 1 69 ? 27.336 8.295 -33.361 1.00 74.81 69 ALA A O 1
ATOM 551 N N . LYS A 1 70 ? 25.571 7.886 -32.032 1.00 73.50 70 LYS A N 1
ATOM 552 C CA . LYS A 1 70 ? 26.267 8.206 -30.770 1.00 73.50 70 LYS A CA 1
ATOM 553 C C . LYS A 1 70 ? 26.908 6.994 -30.100 1.00 73.50 70 LYS A C 1
ATOM 555 O O . LYS A 1 70 ? 27.706 7.172 -29.182 1.00 73.50 70 LYS A O 1
ATOM 560 N N . GLY A 1 71 ? 26.574 5.783 -30.545 1.00 79.50 71 GLY A N 1
ATOM 561 C CA . GLY A 1 71 ? 27.049 4.547 -29.939 1.00 79.50 71 GLY A CA 1
ATOM 562 C C . GLY A 1 71 ? 26.423 4.286 -28.566 1.00 79.50 71 GLY A C 1
ATOM 563 O O . GLY A 1 71 ? 25.427 4.897 -28.168 1.00 79.50 71 GLY A O 1
ATOM 564 N N . PHE A 1 72 ? 27.003 3.334 -27.832 1.00 81.06 72 PHE A N 1
ATOM 565 C CA . PHE A 1 72 ? 26.489 2.932 -26.526 1.00 81.06 72 PHE A CA 1
ATOM 566 C C . PHE A 1 72 ? 26.477 4.102 -25.536 1.00 81.06 72 PHE A C 1
ATOM 568 O O . PHE A 1 72 ? 27.486 4.768 -25.311 1.00 81.06 72 PHE A O 1
ATOM 575 N N . SER A 1 73 ? 25.340 4.298 -24.870 1.00 85.50 73 SER A N 1
ATOM 576 C CA . SER A 1 73 ? 25.237 5.210 -23.740 1.00 85.50 73 SER A CA 1
ATOM 577 C C . SER A 1 73 ? 24.269 4.667 -22.702 1.00 85.50 73 SER A C 1
ATOM 579 O O . SER A 1 73 ? 23.178 4.188 -23.016 1.00 85.50 73 SER A O 1
ATOM 581 N N . VAL A 1 74 ? 24.639 4.822 -21.432 1.00 86.06 74 VAL A N 1
ATOM 582 C CA . VAL A 1 74 ? 23.757 4.503 -20.304 1.00 86.06 74 VAL A CA 1
ATOM 583 C C . VAL A 1 74 ? 22.470 5.339 -20.366 1.00 86.06 74 VAL A C 1
ATOM 585 O O . VAL A 1 74 ? 21.403 4.858 -19.996 1.00 86.06 74 VAL A O 1
ATOM 588 N N . ALA A 1 75 ? 22.536 6.570 -20.884 1.00 85.12 75 ALA A N 1
ATOM 589 C CA . ALA A 1 75 ? 21.365 7.433 -21.019 1.00 85.12 75 ALA A CA 1
ATOM 590 C C . ALA A 1 75 ? 20.365 6.906 -22.061 1.00 85.12 75 ALA A C 1
ATOM 592 O O . ALA A 1 75 ? 19.156 6.937 -21.821 1.00 85.12 75 ALA A O 1
ATOM 593 N N . SER A 1 76 ? 20.853 6.394 -23.198 1.00 85.62 76 SER A N 1
ATOM 594 C CA . SER A 1 76 ? 19.989 5.882 -24.267 1.00 85.62 76 SER A CA 1
ATOM 595 C C . SER A 1 76 ? 19.364 4.541 -23.889 1.00 85.62 76 SER A C 1
ATOM 597 O O . SER A 1 76 ? 18.160 4.377 -24.081 1.00 85.62 76 SER A O 1
ATOM 599 N N . ILE A 1 77 ? 20.116 3.625 -23.258 1.00 85.00 77 ILE A N 1
ATOM 600 C CA . ILE A 1 77 ? 19.516 2.382 -22.748 1.00 85.00 77 ILE A CA 1
ATOM 601 C C . ILE A 1 77 ? 18.514 2.669 -21.638 1.00 85.00 77 ILE A C 1
ATOM 603 O O . ILE A 1 77 ? 17.428 2.111 -21.655 1.00 85.00 77 ILE A O 1
ATOM 607 N N . ARG A 1 78 ? 18.824 3.575 -20.705 1.00 85.31 78 ARG A N 1
ATOM 608 C CA . ARG A 1 78 ? 17.909 3.904 -19.613 1.00 85.31 78 ARG A CA 1
ATOM 609 C C . ARG A 1 78 ? 16.603 4.483 -20.137 1.00 85.31 78 ARG A C 1
ATOM 611 O O . ARG A 1 78 ? 15.553 3.987 -19.768 1.00 85.31 78 ARG A O 1
ATOM 618 N N . SER A 1 79 ? 16.671 5.432 -21.069 1.00 83.81 79 SER A N 1
ATOM 619 C CA . SER A 1 79 ? 15.472 5.996 -21.703 1.00 83.81 79 SER A CA 1
ATOM 620 C C . SER A 1 79 ? 14.661 4.924 -22.438 1.00 83.81 79 SER A C 1
ATOM 622 O O . SER A 1 79 ? 13.438 4.891 -22.345 1.00 83.81 79 SER A O 1
ATOM 624 N N . TYR A 1 80 ? 15.336 4.010 -23.142 1.00 83.38 80 TYR A N 1
ATOM 625 C CA . TYR A 1 80 ? 14.684 2.891 -23.818 1.00 83.38 80 TYR A CA 1
ATOM 626 C C . TYR A 1 80 ? 13.993 1.932 -22.833 1.00 83.38 80 TYR A C 1
ATOM 628 O O . TYR A 1 80 ? 12.857 1.526 -23.071 1.00 83.38 80 TYR A O 1
ATOM 636 N N . LEU A 1 81 ? 14.654 1.582 -21.724 1.00 83.94 81 LEU A N 1
ATOM 637 C CA . LEU A 1 81 ? 14.091 0.722 -20.679 1.00 83.94 81 LEU A CA 1
ATOM 638 C C . LEU A 1 81 ? 12.942 1.419 -19.946 1.00 83.94 81 LEU A C 1
ATOM 640 O O . LEU A 1 81 ? 11.918 0.788 -19.710 1.00 83.94 81 LEU A O 1
ATOM 644 N N . ASP A 1 82 ? 13.072 2.707 -19.638 1.00 81.44 82 ASP A N 1
ATOM 645 C CA . ASP A 1 82 ? 12.029 3.488 -18.972 1.00 81.44 82 ASP A CA 1
ATOM 646 C C . ASP A 1 82 ? 10.742 3.521 -19.821 1.00 81.44 82 ASP A C 1
ATOM 648 O O . ASP A 1 82 ? 9.653 3.421 -19.271 1.00 81.44 82 ASP A O 1
ATOM 652 N N . LEU A 1 83 ? 10.852 3.563 -21.156 1.00 79.38 83 LEU A N 1
ATOM 653 C CA . LEU A 1 83 ? 9.703 3.504 -22.075 1.00 79.38 83 LEU A CA 1
ATOM 654 C C . LEU A 1 83 ? 9.105 2.099 -22.262 1.00 79.38 83 LEU A C 1
ATOM 656 O O . LEU A 1 83 ? 7.962 1.975 -22.698 1.00 79.38 83 LEU A O 1
ATOM 660 N N . ARG A 1 84 ? 9.887 1.037 -22.034 1.00 75.12 84 ARG A N 1
ATOM 661 C CA . ARG A 1 84 ? 9.521 -0.352 -22.390 1.00 75.12 84 ARG A CA 1
ATOM 662 C C . ARG A 1 84 ? 9.197 -1.238 -21.190 1.00 75.12 84 ARG A C 1
ATOM 664 O O . ARG A 1 84 ? 8.466 -2.208 -21.349 1.00 75.12 84 ARG A O 1
ATOM 671 N N . ILE A 1 85 ? 9.812 -0.971 -20.042 1.00 71.06 85 ILE A N 1
ATOM 672 C CA . ILE A 1 85 ? 9.825 -1.856 -18.868 1.00 71.06 85 ILE A CA 1
ATOM 673 C C . ILE A 1 85 ? 9.096 -1.224 -17.693 1.00 71.06 85 ILE A C 1
ATOM 675 O O . ILE A 1 85 ? 8.434 -1.927 -16.929 1.00 71.06 85 ILE A O 1
ATOM 679 N N . LEU A 1 86 ? 9.245 0.086 -17.510 1.00 67.12 86 LEU A N 1
ATOM 680 C CA . LEU A 1 86 ? 8.551 0.782 -16.443 1.00 67.12 86 LEU A CA 1
ATOM 681 C C . LEU A 1 86 ? 7.172 1.175 -16.961 1.00 67.12 86 LEU A C 1
ATOM 683 O O . LEU A 1 86 ? 7.053 2.054 -17.808 1.00 67.12 86 LEU A O 1
ATOM 687 N N . ASP A 1 87 ? 6.124 0.544 -16.431 1.00 62.72 87 ASP A N 1
ATOM 688 C CA . ASP A 1 87 ? 4.787 1.120 -16.532 1.00 62.72 87 ASP A CA 1
ATOM 689 C C . ASP A 1 87 ? 4.864 2.528 -15.942 1.00 62.72 87 ASP A C 1
ATOM 691 O O . ASP A 1 87 ? 5.131 2.706 -14.747 1.00 62.72 87 ASP A O 1
ATOM 695 N N . SER A 1 88 ? 4.665 3.540 -16.785 1.00 59.12 88 SER A N 1
ATOM 696 C CA . SER A 1 88 ? 4.509 4.913 -16.338 1.00 59.12 88 SER A CA 1
ATOM 697 C C . SER A 1 88 ? 3.189 4.998 -15.578 1.00 59.12 88 SER A C 1
ATOM 699 O O . SER A 1 88 ? 2.152 5.336 -16.147 1.00 59.12 88 SER A O 1
ATOM 701 N N . SER A 1 89 ? 3.201 4.635 -14.294 1.00 62.91 89 SER A N 1
ATOM 702 C CA . SER A 1 89 ? 2.067 4.905 -13.424 1.00 62.91 89 SER A CA 1
ATOM 703 C C . SER A 1 89 ? 1.904 6.424 -13.358 1.00 62.91 89 SER A C 1
ATOM 705 O O . SER A 1 89 ? 2.851 7.115 -12.971 1.00 62.91 89 SER A O 1
ATOM 707 N N . PRO A 1 90 ? 0.734 6.976 -13.719 1.00 59.22 90 PRO A N 1
ATOM 708 C CA . PRO A 1 90 ? 0.490 8.410 -13.606 1.00 59.22 90 PRO A CA 1
ATOM 709 C C . PRO A 1 90 ? 0.478 8.884 -12.143 1.00 59.22 90 PRO A C 1
ATOM 711 O O . PRO A 1 90 ? 0.514 10.085 -11.885 1.00 59.22 90 PRO A O 1
ATOM 714 N N . GLN A 1 91 ? 0.438 7.963 -11.172 1.00 63.97 91 GLN A N 1
ATOM 715 C CA . GLN A 1 91 ? 0.527 8.297 -9.756 1.00 63.97 91 GLN A CA 1
ATOM 716 C C . GLN A 1 91 ? 1.986 8.409 -9.316 1.00 63.97 91 GLN A C 1
ATOM 718 O O . GLN A 1 91 ? 2.717 7.419 -9.245 1.00 63.97 91 GLN A O 1
ATOM 723 N N . ALA A 1 92 ? 2.390 9.632 -8.970 1.00 70.44 92 ALA A N 1
ATOM 724 C CA . ALA A 1 92 ? 3.663 9.884 -8.316 1.00 70.44 92 ALA A CA 1
ATOM 725 C C . ALA A 1 92 ? 3.756 9.102 -6.996 1.00 70.44 92 ALA A C 1
ATOM 727 O O . ALA A 1 92 ? 2.803 9.052 -6.216 1.00 70.44 92 ALA A O 1
ATOM 728 N N . THR A 1 93 ? 4.928 8.527 -6.723 1.00 80.62 93 THR A N 1
ATOM 729 C CA . THR A 1 93 ? 5.200 7.850 -5.452 1.00 80.62 93 THR A CA 1
ATOM 730 C C . THR A 1 93 ? 5.009 8.823 -4.287 1.00 80.62 93 THR A C 1
ATOM 732 O O . THR A 1 93 ? 5.716 9.829 -4.185 1.00 80.62 93 THR A O 1
ATOM 735 N N . ARG A 1 94 ? 4.071 8.515 -3.385 1.00 88.56 94 ARG A N 1
ATOM 736 C CA . ARG A 1 94 ? 3.825 9.294 -2.165 1.00 88.56 94 ARG A CA 1
ATOM 737 C C . ARG A 1 94 ? 4.957 9.041 -1.169 1.00 88.56 94 ARG A C 1
ATOM 739 O O . ARG A 1 94 ? 4.982 8.017 -0.497 1.00 88.56 94 ARG A O 1
ATOM 746 N N . TRP A 1 95 ? 5.921 9.957 -1.118 1.00 93.44 95 TRP A N 1
ATOM 747 C CA . TRP A 1 95 ? 7.094 9.844 -0.252 1.00 93.44 95 TRP A CA 1
ATOM 748 C C . TRP A 1 95 ? 7.010 10.796 0.938 1.00 93.44 95 TRP A C 1
ATOM 750 O O . TRP A 1 95 ? 6.924 12.014 0.766 1.00 93.44 95 TRP A O 1
ATOM 760 N N . ASN A 1 96 ? 7.126 10.259 2.151 1.00 93.75 96 ASN A N 1
ATOM 761 C CA . ASN A 1 96 ? 7.097 11.047 3.376 1.00 93.75 96 ASN A CA 1
ATOM 762 C C . ASN A 1 96 ? 8.491 11.151 3.997 1.00 93.75 96 ASN A C 1
ATOM 764 O O . ASN A 1 96 ? 9.116 10.151 4.350 1.00 93.75 96 ASN A O 1
ATOM 768 N N . ARG A 1 97 ? 8.978 12.382 4.176 1.00 93.56 97 ARG A N 1
ATOM 769 C CA . ARG A 1 97 ? 10.323 12.651 4.713 1.00 93.56 97 ARG A CA 1
ATOM 770 C C . ARG A 1 97 ? 10.468 12.351 6.206 1.00 93.56 97 ARG A C 1
ATOM 772 O O . ARG A 1 97 ? 11.592 12.228 6.674 1.00 93.56 97 ARG A O 1
ATOM 779 N N . ILE A 1 98 ? 9.361 12.274 6.944 1.00 94.31 98 ILE A N 1
ATOM 780 C CA . ILE A 1 98 ? 9.369 11.973 8.383 1.00 94.31 98 ILE A CA 1
ATOM 781 C C . ILE A 1 98 ? 9.511 10.460 8.614 1.00 94.31 98 ILE A C 1
ATOM 783 O O . ILE A 1 98 ? 9.971 10.031 9.670 1.00 94.31 98 ILE A O 1
ATOM 787 N N . MET A 1 99 ? 9.156 9.641 7.620 1.00 95.00 99 MET A N 1
ATOM 788 C CA . MET A 1 99 ? 9.239 8.189 7.719 1.00 95.00 99 MET A CA 1
ATOM 789 C C . MET A 1 99 ? 10.638 7.658 7.377 1.00 95.00 99 MET A C 1
ATOM 791 O O . MET A 1 99 ? 11.287 8.160 6.453 1.00 95.00 99 MET A O 1
ATOM 795 N N . PRO A 1 100 ? 11.088 6.576 8.041 1.00 95.44 100 PRO A N 1
ATOM 796 C CA . PRO A 1 100 ? 12.262 5.835 7.602 1.00 95.44 100 PRO A CA 1
ATOM 797 C C . PRO A 1 100 ? 12.119 5.367 6.150 1.00 95.44 100 PRO A C 1
ATOM 799 O O . PRO A 1 100 ? 11.041 4.961 5.713 1.00 95.44 100 PRO A O 1
ATOM 802 N N . ILE A 1 101 ? 13.233 5.334 5.416 1.00 95.12 101 ILE A N 1
ATOM 803 C CA . ILE A 1 101 ? 13.266 4.912 4.005 1.00 95.12 101 ILE A CA 1
ATOM 804 C C . ILE A 1 101 ? 12.631 3.532 3.773 1.00 95.12 101 ILE A C 1
ATOM 806 O O . ILE A 1 101 ? 11.946 3.330 2.776 1.00 95.12 101 ILE A O 1
ATOM 810 N N . LYS A 1 102 ? 12.795 2.608 4.729 1.00 95.12 102 LYS A N 1
ATOM 811 C CA . LYS A 1 102 ? 12.220 1.257 4.676 1.00 95.12 102 LYS A CA 1
ATOM 812 C C . LYS A 1 102 ? 10.689 1.267 4.689 1.00 95.12 102 LYS A C 1
ATOM 814 O O . LYS A 1 102 ? 10.080 0.469 3.989 1.00 95.12 102 LYS A O 1
ATOM 819 N N . VAL A 1 103 ? 10.079 2.184 5.443 1.00 96.12 103 VAL A N 1
ATOM 820 C CA . VAL A 1 103 ? 8.616 2.321 5.514 1.00 96.12 103 VAL A CA 1
ATOM 821 C C . VAL A 1 103 ? 8.079 2.894 4.202 1.00 96.12 103 VAL A C 1
ATOM 823 O O . VAL A 1 103 ? 7.097 2.386 3.673 1.00 96.12 103 VAL A O 1
ATOM 826 N N . ASN A 1 104 ? 8.759 3.889 3.619 1.00 96.00 104 ASN A N 1
ATOM 827 C CA . ASN A 1 1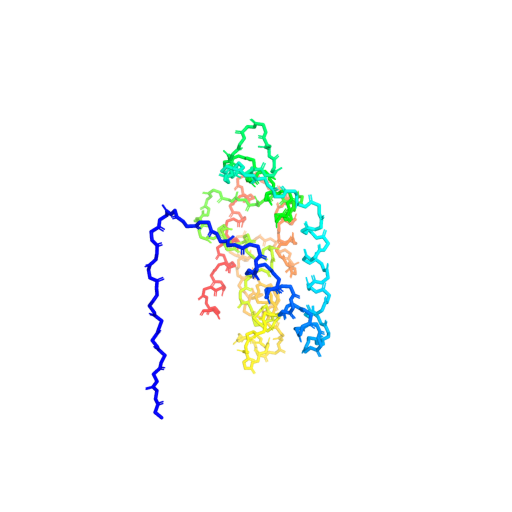04 ? 8.383 4.413 2.302 1.00 96.00 104 ASN A CA 1
ATOM 828 C C . ASN A 1 104 ? 8.485 3.344 1.196 1.00 96.00 104 ASN A C 1
ATOM 830 O O . ASN A 1 104 ? 7.561 3.200 0.400 1.00 96.00 104 ASN A O 1
ATOM 834 N N . ASP A 1 105 ? 9.579 2.572 1.155 1.00 95.25 105 ASP A N 1
ATOM 835 C CA . ASP A 1 105 ? 9.742 1.461 0.202 1.00 95.25 105 ASP A CA 1
ATOM 836 C C . ASP A 1 105 ? 8.641 0.402 0.368 1.00 95.25 105 ASP A C 1
ATOM 838 O O . ASP A 1 105 ? 8.069 -0.082 -0.610 1.00 95.25 105 ASP A O 1
ATOM 842 N N . PHE A 1 106 ? 8.294 0.086 1.614 1.00 96.00 106 PHE A N 1
ATOM 843 C CA . PHE A 1 106 ? 7.196 -0.815 1.929 1.00 96.00 106 PHE A CA 1
ATOM 844 C C . PHE A 1 106 ? 5.845 -0.307 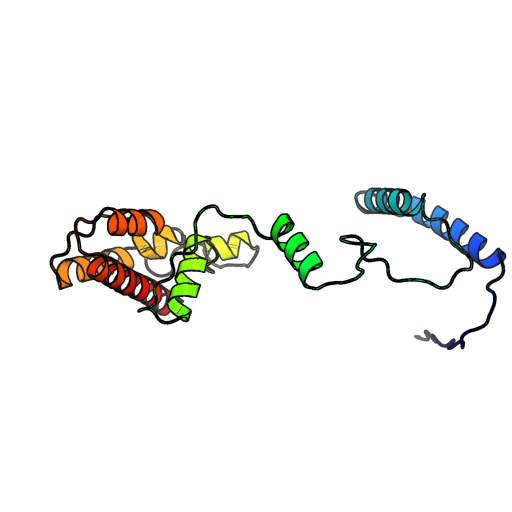1.410 1.00 96.00 106 PHE A C 1
ATOM 846 O O . PHE A 1 106 ? 5.161 -1.049 0.707 1.00 96.00 106 PHE A O 1
ATOM 853 N N . LEU A 1 107 ? 5.472 0.948 1.687 1.00 95.81 107 LEU A N 1
ATOM 854 C CA . LEU A 1 107 ? 4.209 1.514 1.197 1.00 95.81 107 LEU A CA 1
ATOM 855 C C . LEU A 1 107 ? 4.165 1.580 -0.328 1.00 95.81 107 LEU A C 1
ATOM 857 O O . LEU A 1 107 ? 3.124 1.329 -0.929 1.00 95.81 107 LEU A O 1
ATOM 861 N N . TRP A 1 108 ? 5.297 1.862 -0.971 1.00 94.50 108 TRP A N 1
ATOM 862 C CA . TRP A 1 108 ? 5.397 1.818 -2.425 1.00 94.50 108 TRP A CA 1
ATOM 863 C C . TRP A 1 108 ? 5.141 0.403 -2.971 1.00 94.50 108 TRP A C 1
ATOM 865 O O . TRP A 1 108 ? 4.337 0.224 -3.886 1.00 94.50 108 TRP A O 1
ATOM 875 N N . LYS A 1 109 ? 5.743 -0.632 -2.371 1.00 94.12 109 LYS A N 1
ATOM 876 C CA . LYS A 1 109 ? 5.464 -2.037 -2.726 1.00 94.12 109 LYS A CA 1
ATOM 877 C C . LYS A 1 109 ? 4.013 -2.428 -2.456 1.00 94.12 109 LYS A C 1
ATOM 879 O O . LYS A 1 109 ? 3.435 -3.179 -3.243 1.00 94.12 109 LYS A O 1
ATOM 884 N N . MET A 1 110 ? 3.432 -1.926 -1.370 1.00 94.75 110 MET A N 1
ATOM 885 C CA . MET A 1 110 ? 2.030 -2.127 -1.015 1.00 94.75 110 MET A CA 1
ATOM 886 C C . MET A 1 110 ? 1.097 -1.527 -2.070 1.00 94.75 110 MET A C 1
ATOM 888 O O . MET A 1 110 ? 0.218 -2.229 -2.561 1.00 94.75 110 MET A O 1
ATOM 892 N N . ALA A 1 111 ? 1.340 -0.279 -2.483 1.00 92.88 111 ALA A N 1
ATOM 893 C CA . ALA A 1 111 ? 0.573 0.408 -3.523 1.00 92.88 111 ALA A CA 1
ATOM 894 C C . ALA A 1 111 ? 0.609 -0.335 -4.868 1.00 92.88 111 ALA A C 1
ATOM 896 O O . ALA A 1 111 ? -0.380 -0.374 -5.592 1.00 92.88 111 ALA A O 1
ATOM 897 N N . LEU A 1 112 ? 1.734 -0.982 -5.183 1.00 90.88 112 LEU A N 1
ATOM 898 C CA . LEU A 1 112 ? 1.888 -1.805 -6.384 1.00 90.88 112 LEU A CA 1
ATOM 899 C C . LEU A 1 112 ? 1.323 -3.229 -6.240 1.00 90.88 112 LEU A C 1
ATOM 901 O O . LE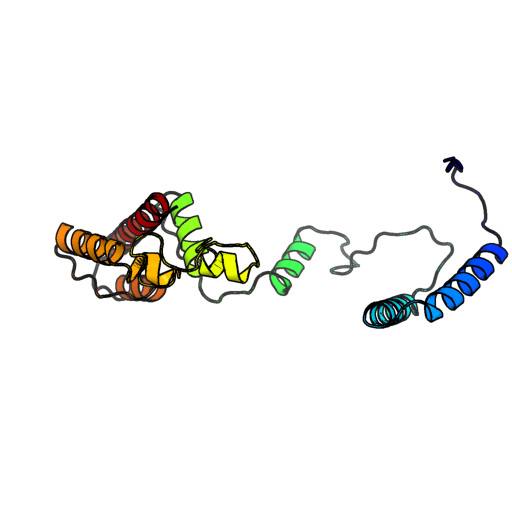U A 1 112 ? 1.467 -4.031 -7.163 1.00 90.88 112 LEU A O 1
ATOM 905 N N . ASN A 1 113 ? 0.735 -3.573 -5.089 1.00 93.12 113 ASN A N 1
ATOM 906 C CA . ASN A 1 113 ? 0.319 -4.931 -4.738 1.00 93.12 113 ASN A CA 1
ATOM 907 C C . ASN A 1 113 ? 1.447 -5.966 -4.962 1.00 93.12 113 ASN A C 1
ATOM 909 O O . ASN A 1 113 ? 1.249 -7.034 -5.546 1.00 93.12 113 ASN A O 1
ATOM 913 N N . LYS A 1 114 ? 2.671 -5.610 -4.543 1.00 93.12 114 LYS A N 1
ATOM 914 C CA . LYS A 1 114 ? 3.898 -6.415 -4.703 1.00 93.12 114 LYS A CA 1
ATOM 915 C C . LYS A 1 114 ? 4.411 -7.027 -3.399 1.00 93.12 114 LYS A C 1
ATOM 917 O O . LYS A 1 114 ? 5.468 -7.660 -3.411 1.00 93.12 114 LYS A O 1
ATOM 922 N N . LEU A 1 115 ? 3.687 -6.860 -2.294 1.00 95.56 115 LEU A N 1
ATOM 923 C CA . LEU A 1 115 ? 4.016 -7.522 -1.031 1.00 95.56 115 LEU A CA 1
ATOM 924 C C . LEU A 1 115 ? 3.821 -9.043 -1.147 1.00 95.56 115 LEU A C 1
ATOM 926 O O . LEU A 1 115 ? 2.911 -9.478 -1.861 1.00 95.56 115 LEU A O 1
ATOM 930 N N . PRO A 1 116 ? 4.649 -9.861 -0.476 1.00 95.56 116 PRO A N 1
ATOM 931 C CA . PRO A 1 116 ? 4.560 -11.319 -0.521 1.00 95.56 116 PRO A CA 1
ATOM 932 C C . PRO A 1 116 ? 3.419 -11.857 0.358 1.00 95.56 116 PRO A C 1
ATOM 934 O O . PRO A 1 116 ? 3.648 -12.695 1.221 1.00 95.56 116 PRO A O 1
ATOM 937 N N . THR A 1 117 ? 2.192 -11.379 0.144 1.00 95.94 117 THR A N 1
ATOM 938 C CA . THR A 1 117 ? 1.004 -11.992 0.755 1.00 95.94 117 THR A CA 1
ATOM 939 C C . THR A 1 117 ? 0.741 -13.364 0.141 1.00 95.94 117 THR A C 1
ATOM 941 O O . THR A 1 117 ? 1.181 -13.620 -0.985 1.00 95.94 117 THR A O 1
ATOM 944 N N . ARG A 1 118 ? -0.009 -14.246 0.813 1.00 95.50 118 ARG A N 1
ATOM 945 C CA . ARG A 1 118 ? -0.260 -15.614 0.300 1.00 95.50 118 ARG A CA 1
ATOM 946 C C . ARG A 1 118 ? -0.839 -15.628 -1.107 1.00 95.50 118 ARG A C 1
ATOM 948 O O . ARG A 1 118 ? -0.335 -16.359 -1.948 1.00 95.50 118 ARG A O 1
ATOM 955 N N . VAL A 1 119 ? -1.805 -14.754 -1.397 1.00 96.19 119 VAL A N 1
ATOM 956 C CA . VAL A 1 119 ? -2.364 -14.606 -2.754 1.00 96.19 119 VAL A CA 1
ATOM 957 C C . VAL A 1 119 ? -1.305 -14.183 -3.771 1.00 96.19 119 VAL A C 1
ATOM 959 O O . VAL A 1 119 ? -1.286 -14.663 -4.902 1.00 96.19 119 VAL A O 1
ATOM 962 N N . ASN A 1 120 ? -0.402 -13.276 -3.395 1.00 96.06 120 ASN A N 1
ATOM 963 C CA . ASN A 1 120 ? 0.656 -12.821 -4.291 1.00 96.06 120 ASN A CA 1
ATOM 964 C C . ASN A 1 120 ? 1.759 -13.868 -4.491 1.00 96.06 120 ASN A C 1
ATOM 966 O O . ASN A 1 120 ? 2.396 -13.858 -5.544 1.00 96.06 120 ASN A O 1
ATOM 970 N N . LEU A 1 121 ? 2.000 -14.733 -3.504 1.00 95.94 121 LEU A N 1
ATOM 971 C CA . LEU A 1 121 ? 2.912 -15.871 -3.609 1.00 95.94 121 LEU A CA 1
ATOM 972 C C . LEU A 1 121 ? 2.318 -16.969 -4.497 1.00 95.94 121 LEU A C 1
ATOM 974 O O . LEU A 1 121 ? 2.971 -17.381 -5.455 1.00 95.94 121 LEU A O 1
ATOM 978 N N . ASP A 1 122 ? 1.063 -17.341 -4.253 1.00 95.56 122 ASP A N 1
ATOM 979 C CA . ASP A 1 122 ? 0.316 -18.321 -5.048 1.00 95.56 122 ASP A CA 1
ATOM 980 C C . ASP A 1 122 ? 0.247 -17.908 -6.527 1.00 95.56 122 ASP A C 1
ATOM 982 O O . ASP A 1 122 ? 0.642 -18.656 -7.420 1.00 95.56 122 ASP A O 1
ATOM 986 N N . ARG A 1 123 ? -0.081 -16.636 -6.802 1.00 94.56 123 ARG A N 1
ATOM 987 C CA . ARG A 1 123 ? -0.079 -16.072 -8.165 1.00 94.56 123 ARG A CA 1
ATOM 988 C C . ARG A 1 123 ? 1.290 -16.134 -8.858 1.00 94.56 123 ARG A C 1
ATOM 990 O O . ARG A 1 123 ? 1.358 -16.087 -10.084 1.00 94.56 123 ARG A O 1
ATOM 997 N N . LYS A 1 124 ? 2.387 -16.204 -8.097 1.00 95.19 124 LYS A N 1
ATOM 998 C CA . LYS A 1 124 ? 3.755 -16.368 -8.621 1.00 95.19 124 LYS A CA 1
ATOM 999 C C . LYS A 1 124 ? 4.165 -17.838 -8.769 1.00 95.19 124 LYS A C 1
ATOM 1001 O O . LYS A 1 124 ? 5.308 -18.094 -9.138 1.00 95.19 124 LYS A O 1
ATOM 1006 N N . GLY A 1 125 ? 3.269 -18.785 -8.489 1.00 94.56 125 GLY A N 1
ATOM 1007 C CA . GLY A 1 125 ? 3.548 -20.219 -8.521 1.00 94.56 125 GLY A CA 1
ATOM 1008 C C . GLY A 1 125 ? 4.414 -20.700 -7.356 1.00 94.56 125 GLY A C 1
ATOM 1009 O O . GLY A 1 125 ? 5.053 -21.743 -7.468 1.00 94.56 125 GLY A O 1
ATOM 1010 N N . ILE A 1 126 ? 4.487 -19.932 -6.263 1.00 95.88 126 ILE A N 1
ATOM 1011 C CA . ILE A 1 126 ? 5.157 -20.361 -5.034 1.00 95.88 126 ILE A CA 1
ATOM 1012 C C . ILE A 1 126 ? 4.140 -21.145 -4.211 1.00 95.88 126 ILE A C 1
ATOM 1014 O O . ILE A 1 126 ? 3.104 -20.595 -3.841 1.00 95.88 126 ILE A O 1
ATOM 1018 N N . ASP A 1 127 ? 4.457 -22.406 -3.918 1.00 94.00 127 ASP A N 1
ATOM 1019 C CA . ASP A 1 127 ? 3.592 -23.281 -3.128 1.00 94.00 127 ASP A CA 1
ATOM 1020 C C . ASP A 1 127 ? 3.374 -22.706 -1.720 1.00 94.00 127 ASP A C 1
ATOM 1022 O O . ASP A 1 127 ? 4.318 -22.473 -0.957 1.00 94.00 127 ASP A O 1
ATOM 1026 N N . VAL A 1 128 ? 2.111 -22.448 -1.392 1.00 92.75 128 VAL A N 1
ATOM 1027 C CA . VAL A 1 128 ? 1.666 -21.999 -0.076 1.00 92.75 128 VAL A CA 1
ATOM 1028 C C . VAL A 1 128 ? 0.637 -22.993 0.446 1.00 92.75 128 VAL A C 1
ATOM 1030 O O . VAL A 1 128 ? -0.355 -23.274 -0.213 1.00 92.75 128 VAL A O 1
ATOM 1033 N N . HIS A 1 129 ? 0.836 -23.497 1.668 1.00 90.94 129 HIS A N 1
ATOM 1034 C CA . HIS A 1 129 ? -0.071 -24.486 2.270 1.00 90.94 129 HIS A CA 1
ATOM 1035 C C . HIS A 1 129 ? -1.538 -24.030 2.342 1.00 90.94 129 HIS A C 1
ATOM 1037 O O . HIS A 1 129 ? -2.443 -24.859 2.347 1.00 90.94 129 HIS A O 1
ATOM 1043 N N . SER A 1 130 ? -1.770 -22.721 2.445 1.00 94.69 130 SER A N 1
ATOM 1044 C CA . SER A 1 130 ? -3.093 -22.104 2.428 1.00 94.69 130 SER A CA 1
ATOM 1045 C C . SER A 1 130 ? -2.986 -20.654 1.961 1.00 94.69 130 SER A C 1
ATOM 1047 O O . SER A 1 130 ? -1.983 -19.986 2.226 1.00 94.69 130 SER A O 1
ATOM 1049 N N . VAL A 1 131 ? -4.035 -20.165 1.297 1.00 95.19 131 VAL A N 1
ATOM 1050 C CA . VAL A 1 131 ? -4.196 -18.747 0.934 1.00 95.19 131 VAL A CA 1
ATOM 1051 C C . VAL A 1 131 ? -4.891 -17.926 2.021 1.00 95.19 131 VAL A C 1
ATOM 1053 O O . VAL A 1 131 ? -5.053 -16.719 1.858 1.00 95.19 131 VAL A O 1
ATOM 1056 N N . LEU A 1 132 ? -5.314 -18.564 3.115 1.00 96.38 132 LEU A N 1
ATOM 1057 C CA . LEU A 1 132 ? -5.965 -17.894 4.236 1.00 96.38 132 LEU A CA 1
ATOM 1058 C C . LEU A 1 132 ? -4.986 -16.997 5.001 1.00 96.38 132 LEU A C 1
ATOM 1060 O O . LEU A 1 132 ? -3.793 -17.284 5.106 1.00 96.38 132 LEU A O 1
ATOM 1064 N N . CYS A 1 133 ? -5.525 -15.917 5.555 1.00 95.31 133 CYS A N 1
ATOM 1065 C CA . CYS A 1 133 ? -4.838 -14.983 6.425 1.00 95.31 133 CYS A CA 1
ATOM 1066 C C . CYS A 1 133 ? -4.338 -15.710 7.681 1.00 95.31 133 CYS A C 1
ATOM 1068 O O . CYS A 1 133 ? -5.151 -16.297 8.393 1.00 95.31 133 CYS A O 1
ATOM 1070 N N . PRO A 1 134 ? -3.035 -15.652 8.010 1.00 91.75 134 PRO A N 1
ATOM 1071 C CA . PRO A 1 134 ? -2.465 -16.352 9.159 1.00 91.75 134 PRO A CA 1
ATOM 1072 C C . PRO A 1 134 ? -2.923 -15.760 10.495 1.00 91.75 134 PRO A C 1
ATOM 1074 O O . PRO A 1 134 ? -2.697 -16.367 11.537 1.00 91.75 134 PRO A O 1
ATOM 1077 N N . VAL A 1 135 ? -3.537 -14.573 10.466 1.00 92.50 135 VAL A N 1
ATOM 1078 C CA . VAL A 1 135 ? -3.998 -13.859 11.655 1.00 92.50 135 VAL A CA 1
ATOM 1079 C C . VAL A 1 135 ? -5.417 -14.272 12.033 1.00 92.50 135 VAL A C 1
ATOM 1081 O O . VAL A 1 135 ? -5.632 -14.694 13.164 1.00 92.50 135 VAL A O 1
ATOM 1084 N N . CYS A 1 136 ? -6.382 -14.148 11.115 1.00 94.06 136 CYS A N 1
ATOM 1085 C CA . CYS A 1 136 ? -7.780 -14.481 11.406 1.00 94.06 136 CYS A CA 1
ATOM 1086 C C . CYS A 1 136 ? -8.159 -15.916 11.026 1.00 94.06 136 CYS A C 1
ATOM 1088 O O . CYS A 1 136 ? -9.107 -16.442 11.587 1.00 94.06 136 CYS A O 1
ATOM 1090 N N . LEU A 1 137 ? -7.445 -16.552 10.087 1.00 93.75 137 LEU A N 1
ATOM 1091 C CA . LEU A 1 137 ? -7.748 -17.882 9.534 1.00 93.75 137 LEU A CA 1
ATOM 1092 C C . LEU A 1 137 ? -9.135 -18.025 8.875 1.00 93.75 137 LEU A C 1
ATOM 1094 O O . LEU A 1 137 ? -9.522 -19.133 8.514 1.00 93.75 137 LEU A O 1
ATOM 1098 N N . GLU A 1 138 ? -9.862 -16.926 8.683 1.00 93.44 138 GLU A N 1
ATOM 1099 C CA . GLU A 1 138 ? -11.232 -16.923 8.151 1.00 93.44 138 GLU A CA 1
ATOM 1100 C C . GLU A 1 138 ? -11.301 -16.450 6.694 1.00 93.44 138 GLU A C 1
ATOM 1102 O O . GLU A 1 138 ? -12.080 -16.977 5.904 1.00 93.44 138 GLU A O 1
ATOM 1107 N N . ASP A 1 139 ? -10.446 -15.499 6.321 1.00 95.81 139 ASP A N 1
ATOM 1108 C CA . ASP A 1 139 ? -10.455 -14.832 5.019 1.00 95.81 139 ASP A CA 1
ATOM 1109 C C . ASP A 1 139 ? -9.141 -15.035 4.262 1.00 95.81 139 ASP A C 1
ATOM 1111 O O . ASP A 1 139 ? -8.112 -15.396 4.827 1.00 95.81 139 ASP A O 1
ATOM 1115 N N . VAL A 1 140 ? -9.153 -14.751 2.961 1.00 96.88 140 VAL A N 1
ATOM 1116 C CA . VAL A 1 140 ? -7.974 -14.834 2.091 1.00 96.88 140 VAL A CA 1
ATOM 1117 C C . VAL A 1 140 ? -6.969 -13.707 2.388 1.00 96.88 140 VAL A C 1
ATOM 1119 O O . VAL A 1 140 ? -7.332 -12.529 2.442 1.00 96.88 140 VAL A O 1
ATOM 1122 N N . GLU A 1 141 ? -5.676 -14.041 2.492 1.00 96.81 141 GLU A N 1
ATOM 1123 C CA . GLU A 1 141 ? -4.583 -13.090 2.739 1.00 96.81 141 GLU A CA 1
ATOM 1124 C C . GLU A 1 141 ? -4.263 -12.233 1.499 1.00 96.81 141 GLU A C 1
ATOM 1126 O O . GLU A 1 141 ? -3.284 -12.426 0.763 1.00 96.81 141 GLU A O 1
ATOM 1131 N N . THR A 1 142 ? -5.118 -11.248 1.256 1.00 97.06 142 THR A N 1
ATOM 1132 C CA . THR A 1 142 ? -4.846 -10.142 0.335 1.00 97.06 142 THR A CA 1
ATOM 1133 C C . THR A 1 142 ? -4.181 -8.985 1.079 1.00 97.06 142 THR A C 1
ATOM 1135 O O . THR A 1 142 ? -4.302 -8.874 2.296 1.00 97.06 142 THR A O 1
ATOM 1138 N N . VAL A 1 143 ? -3.516 -8.078 0.352 1.00 96.50 143 VAL A N 1
ATOM 1139 C CA . VAL A 1 143 ? -2.974 -6.835 0.936 1.00 96.50 143 VAL A CA 1
ATOM 1140 C C . VAL A 1 143 ? -4.086 -6.056 1.650 1.00 96.50 143 VAL A C 1
ATOM 1142 O O . VAL A 1 143 ? -3.950 -5.704 2.815 1.00 96.50 143 VAL A O 1
ATOM 1145 N N . ASN A 1 144 ? -5.224 -5.844 0.993 1.00 96.81 144 ASN A N 1
ATOM 1146 C CA . ASN A 1 144 ? -6.331 -5.094 1.588 1.00 96.81 144 ASN A CA 1
ATOM 1147 C C . ASN A 1 144 ? -6.871 -5.773 2.852 1.00 96.81 144 ASN A C 1
ATOM 1149 O O . ASN A 1 144 ? -7.064 -5.105 3.867 1.00 96.81 144 ASN A O 1
ATOM 1153 N N . HIS A 1 145 ? -7.038 -7.099 2.820 1.00 96.50 145 HIS A N 1
ATOM 1154 C CA . HIS A 1 145 ? -7.480 -7.832 3.997 1.00 96.50 145 HIS A CA 1
ATOM 1155 C C . HIS A 1 145 ? -6.483 -7.690 5.147 1.00 96.50 145 HIS A C 1
ATOM 1157 O O . HIS A 1 145 ? -6.842 -7.188 6.207 1.00 96.50 145 HIS A O 1
ATOM 1163 N N . LEU A 1 146 ? -5.217 -8.042 4.918 1.00 96.50 146 LEU A N 1
ATOM 1164 C CA . LEU A 1 146 ? -4.181 -8.041 5.949 1.00 96.50 146 LEU A CA 1
ATOM 1165 C C . LEU A 1 146 ? -4.046 -6.685 6.662 1.00 96.50 146 LEU A C 1
ATOM 1167 O O . LEU A 1 146 ? -3.834 -6.643 7.870 1.00 96.50 146 LEU A O 1
ATOM 1171 N N . PHE A 1 147 ? -4.179 -5.581 5.922 1.00 96.94 147 PHE A N 1
ATOM 1172 C CA . PHE A 1 147 ? -3.878 -4.241 6.426 1.00 96.94 147 PHE A CA 1
ATOM 1173 C C . PHE A 1 147 ? -5.085 -3.394 6.835 1.00 96.94 147 PHE A C 1
ATOM 1175 O O . PHE A 1 147 ? -4.899 -2.416 7.563 1.00 96.94 147 PHE A O 1
ATOM 1182 N N . PHE A 1 148 ? -6.296 -3.727 6.385 1.00 96.19 148 PHE A N 1
ATOM 1183 C CA . PHE A 1 148 ? -7.468 -2.872 6.599 1.00 96.19 148 PHE A CA 1
ATOM 1184 C C . PHE A 1 148 ? -8.694 -3.612 7.138 1.00 96.19 148 PHE A C 1
ATOM 1186 O O . PHE A 1 148 ? -9.341 -3.104 8.056 1.00 96.19 148 PHE A O 1
ATOM 1193 N N . SER A 1 149 ? -9.010 -4.802 6.617 1.00 95.81 149 SER A N 1
ATOM 1194 C CA . SER A 1 149 ? -10.246 -5.511 6.991 1.00 95.81 149 SER A CA 1
ATOM 1195 C C . SER A 1 149 ? -10.048 -6.704 7.930 1.00 95.81 149 SER A C 1
ATOM 1197 O O . SER A 1 149 ? -11.025 -7.209 8.470 1.00 95.81 149 SER A O 1
ATOM 1199 N N . CYS A 1 150 ? -8.814 -7.170 8.134 1.00 96.19 150 CYS A N 1
ATOM 1200 C CA . CYS A 1 150 ? -8.504 -8.209 9.110 1.00 96.19 150 CYS A CA 1
ATOM 1201 C C . CYS A 1 150 ? -8.853 -7.718 10.518 1.00 96.19 150 CYS A C 1
ATOM 1203 O O . CYS A 1 150 ? -8.553 -6.577 10.868 1.00 96.19 150 CYS A O 1
ATOM 1205 N N . GLU A 1 151 ? -9.390 -8.603 11.363 1.00 94.81 151 GLU A N 1
ATOM 1206 C CA . GLU A 1 151 ? -9.805 -8.268 12.732 1.00 94.81 151 GLU A CA 1
ATOM 1207 C C . GLU A 1 151 ? -8.705 -7.546 13.540 1.00 94.81 151 GLU A C 1
ATOM 1209 O O . GLU A 1 151 ? -8.968 -6.539 14.203 1.00 94.81 151 GLU A O 1
ATOM 1214 N N . LEU A 1 152 ? -7.454 -8.017 13.453 1.00 93.81 152 LEU A N 1
ATOM 1215 C CA . LEU A 1 152 ? -6.302 -7.368 14.087 1.00 93.81 152 LEU A CA 1
ATOM 1216 C C . LEU A 1 152 ? -6.085 -5.945 13.556 1.00 93.81 152 LEU A C 1
ATOM 1218 O O . LEU A 1 152 ? -5.931 -5.010 14.342 1.00 93.81 152 LEU A O 1
ATOM 1222 N N . ALA A 1 153 ? -6.083 -5.778 12.233 1.00 95.44 153 ALA A N 1
ATOM 1223 C CA . ALA A 1 153 ? -5.875 -4.484 11.599 1.00 95.44 153 ALA A CA 1
ATOM 1224 C C . ALA A 1 153 ? -6.982 -3.497 11.985 1.00 95.44 153 ALA A C 1
ATOM 1226 O O . ALA A 1 153 ? -6.686 -2.378 12.400 1.00 95.44 153 ALA A O 1
ATOM 1227 N N . SER A 1 154 ? -8.248 -3.919 11.943 1.00 94.12 154 SER A N 1
ATOM 1228 C CA . SER A 1 154 ? -9.384 -3.076 12.324 1.00 94.12 154 SER A CA 1
ATOM 1229 C C . SER A 1 154 ? -9.295 -2.610 13.783 1.00 94.12 154 SER A C 1
ATOM 1231 O O . SER A 1 154 ? -9.530 -1.435 14.067 1.00 94.12 154 SER A O 1
ATOM 1233 N N . LYS A 1 155 ? -8.873 -3.482 14.712 1.00 94.00 155 LYS A N 1
ATOM 1234 C CA . LYS A 1 155 ? -8.626 -3.101 16.116 1.00 94.00 155 LYS A CA 1
ATOM 1235 C C . LYS A 1 155 ? -7.503 -2.071 16.243 1.00 94.00 155 LYS A C 1
ATOM 1237 O O . LYS A 1 155 ? -7.637 -1.106 16.993 1.00 94.00 155 LYS A O 1
ATOM 1242 N N . LEU A 1 156 ? -6.406 -2.250 15.510 1.00 94.38 156 LEU A N 1
ATOM 1243 C CA . LEU A 1 156 ? -5.268 -1.330 15.529 1.00 94.38 156 LEU 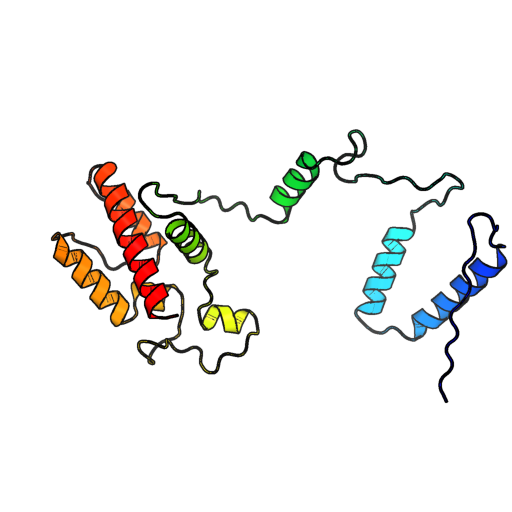A CA 1
ATOM 1244 C C . LEU A 1 156 ? -5.621 0.047 14.946 1.00 94.38 156 LEU A C 1
ATOM 1246 O O . LEU A 1 156 ? -5.251 1.068 15.528 1.00 94.38 156 LEU A O 1
ATOM 1250 N N . TRP A 1 157 ? -6.395 0.091 13.860 1.00 94.75 157 TRP A N 1
ATOM 1251 C CA . TRP A 1 157 ? -6.931 1.337 13.309 1.00 94.75 157 TRP A CA 1
ATOM 1252 C C . TRP A 1 157 ? -7.869 2.045 14.292 1.00 94.75 157 TRP A C 1
ATOM 1254 O O . TRP A 1 157 ? -7.750 3.256 14.476 1.00 94.75 157 TRP A O 1
ATOM 1264 N N . ALA A 1 158 ? -8.734 1.306 14.993 1.00 92.88 158 ALA A N 1
ATOM 1265 C CA . ALA A 1 158 ? -9.602 1.872 16.027 1.00 92.88 158 ALA A CA 1
ATOM 1266 C C . ALA A 1 158 ? -8.804 2.453 17.210 1.00 92.88 158 ALA A C 1
ATOM 1268 O O . ALA A 1 158 ? -9.113 3.539 17.702 1.00 92.88 158 ALA A O 1
ATOM 1269 N N . LEU A 1 159 ? -7.740 1.773 17.651 1.00 92.81 159 LEU A N 1
ATOM 1270 C CA . LEU A 1 159 ? -6.834 2.301 18.678 1.00 92.81 159 LEU A CA 1
ATOM 1271 C C . LEU A 1 159 ? -6.141 3.587 18.217 1.00 92.81 159 LEU A C 1
ATOM 1273 O O . LEU A 1 159 ? -6.026 4.536 18.996 1.00 92.81 159 LEU A O 1
ATOM 1277 N N . LEU A 1 160 ? -5.715 3.641 16.953 1.00 91.12 160 LEU A N 1
ATOM 1278 C CA . LEU A 1 160 ? -5.101 4.835 16.384 1.00 91.12 160 LEU A CA 1
ATOM 1279 C C . LEU A 1 160 ? -6.090 6.009 16.303 1.00 91.12 160 LEU A C 1
ATOM 1281 O O . LEU A 1 160 ? -5.732 7.126 16.683 1.00 91.12 160 LEU A O 1
ATOM 1285 N N . ALA A 1 161 ? -7.326 5.759 15.864 1.00 90.12 161 ALA A N 1
ATOM 1286 C CA . ALA A 1 161 ? -8.395 6.758 15.835 1.00 90.12 161 ALA A CA 1
ATOM 1287 C C . ALA A 1 161 ? -8.647 7.343 17.239 1.00 90.12 161 ALA A C 1
ATOM 1289 O O . ALA A 1 161 ? -8.695 8.562 17.431 1.00 90.12 161 ALA A O 1
ATOM 1290 N N . ASN A 1 162 ? -8.674 6.477 18.257 1.00 88.88 162 ASN A N 1
ATOM 1291 C CA . ASN A 1 162 ? -8.882 6.872 19.649 1.00 88.88 162 ASN A CA 1
ATOM 1292 C C . ASN A 1 162 ? -7.714 7.668 20.253 1.00 88.88 162 ASN A C 1
ATOM 1294 O O . ASN A 1 162 ? -7.949 8.541 21.087 1.00 88.88 162 ASN A O 1
ATOM 1298 N N . TRP A 1 163 ? -6.464 7.425 19.837 1.00 84.00 163 TRP A N 1
ATOM 1299 C CA . TRP A 1 163 ? -5.275 8.052 20.441 1.00 84.00 163 TRP A CA 1
ATOM 1300 C C . TRP A 1 163 ? -5.300 9.590 20.415 1.00 84.00 163 TRP A C 1
ATOM 1302 O O . TRP A 1 163 ? -4.745 10.245 21.301 1.00 84.00 163 TRP A O 1
ATOM 1312 N N . ARG A 1 164 ? -5.943 10.184 19.405 1.00 77.19 164 ARG A N 1
ATOM 1313 C CA . ARG A 1 164 ? -6.047 11.643 19.238 1.00 77.19 164 ARG A CA 1
ATOM 1314 C C . ARG A 1 164 ? -7.472 12.130 18.976 1.00 77.19 164 ARG A C 1
ATOM 1316 O O . ARG A 1 164 ? -7.625 13.278 18.570 1.00 77.19 164 ARG A O 1
ATOM 1323 N N . ALA A 1 165 ? -8.481 11.284 19.204 1.00 82.00 165 ALA A N 1
ATOM 1324 C CA . ALA A 1 165 ? -9.864 11.542 18.793 1.00 82.00 165 ALA A CA 1
ATOM 1325 C C . ALA A 1 165 ? -9.951 11.967 17.313 1.00 82.00 165 ALA A C 1
ATOM 1327 O O . ALA A 1 165 ? -10.626 12.933 16.958 1.00 82.00 165 ALA A O 1
ATOM 1328 N N . ILE A 1 166 ? -9.194 11.274 16.458 1.00 82.75 166 ILE A N 1
ATOM 1329 C CA . ILE A 1 166 ? -9.222 11.484 15.013 1.00 82.75 166 ILE A CA 1
ATOM 1330 C C . ILE A 1 166 ? -10.313 10.582 14.457 1.00 82.75 166 ILE A C 1
ATOM 1332 O O . ILE A 1 166 ? -10.274 9.371 14.663 1.00 82.75 166 ILE A O 1
ATOM 1336 N N . ASP A 1 167 ? -11.247 11.170 13.720 1.00 84.44 167 ASP A N 1
ATOM 1337 C CA . ASP A 1 167 ? -12.265 10.418 12.997 1.00 84.44 167 ASP A CA 1
ATOM 1338 C C . ASP A 1 167 ? -11.650 9.817 11.724 1.00 84.44 167 ASP A C 1
ATOM 1340 O O . ASP A 1 167 ? -11.628 10.439 10.657 1.00 84.44 167 ASP A O 1
ATOM 1344 N N . ILE A 1 168 ? -11.023 8.646 11.879 1.00 86.88 168 ILE A N 1
ATOM 1345 C CA . ILE A 1 168 ? -10.478 7.873 10.762 1.00 86.88 168 ILE A CA 1
ATOM 1346 C C . ILE A 1 168 ? -11.634 7.061 10.164 1.00 86.88 168 ILE A C 1
ATOM 1348 O O . ILE A 1 168 ? -12.163 6.183 10.850 1.00 86.88 168 ILE A O 1
ATOM 1352 N N . PRO A 1 169 ? -12.029 7.303 8.901 1.00 89.69 169 PRO A N 1
ATOM 1353 C CA . PRO A 1 169 ? -13.062 6.515 8.258 1.00 89.69 169 PRO A CA 1
ATOM 1354 C C . PRO A 1 169 ? -12.559 5.098 8.007 1.00 89.69 169 PRO A C 1
ATOM 1356 O O . PRO A 1 169 ? -11.356 4.835 7.917 1.00 89.69 169 PRO A O 1
ATOM 1359 N N . PHE A 1 170 ? -13.500 4.182 7.804 1.00 90.19 170 PHE A N 1
ATOM 1360 C CA . PHE A 1 170 ? -13.157 2.872 7.279 1.00 90.19 170 PHE A CA 1
ATOM 1361 C C . PHE A 1 170 ? -12.497 3.024 5.899 1.00 90.19 170 PHE A C 1
ATOM 1363 O O . PHE A 1 170 ? -13.120 3.496 4.949 1.00 90.19 170 PHE A O 1
ATOM 1370 N N . CYS A 1 171 ? -11.229 2.631 5.807 1.00 93.75 171 CYS A N 1
ATOM 1371 C CA . CYS A 1 171 ? -10.468 2.581 4.563 1.00 93.75 171 CYS A CA 1
ATOM 1372 C C . CYS A 1 171 ? -10.395 1.119 4.126 1.00 93.75 171 CYS A C 1
ATOM 1374 O O . CYS A 1 171 ? -9.968 0.292 4.923 1.00 93.75 171 CYS A O 1
ATOM 1376 N N . ALA A 1 172 ? -10.778 0.782 2.892 1.00 93.94 172 ALA A N 1
ATOM 1377 C CA . ALA A 1 172 ? -10.699 -0.597 2.403 1.00 93.94 172 ALA A CA 1
ATOM 1378 C C . ALA A 1 172 ? -9.321 -0.927 1.806 1.00 93.94 172 ALA A C 1
ATOM 1380 O O . ALA A 1 172 ? -8.968 -2.094 1.632 1.00 93.94 172 ALA A O 1
ATOM 1381 N N . ASN A 1 173 ? -8.552 0.097 1.439 1.00 94.69 173 ASN A N 1
ATOM 1382 C CA . ASN A 1 173 ? -7.249 -0.037 0.806 1.00 94.69 173 ASN A CA 1
ATOM 1383 C C . ASN A 1 173 ? -6.376 1.211 1.048 1.00 94.69 173 ASN A C 1
ATOM 1385 O O . ASN A 1 173 ? -6.806 2.208 1.633 1.00 94.69 173 ASN A O 1
ATOM 1389 N N . LEU A 1 174 ? -5.131 1.163 0.565 1.00 94.44 174 LEU A N 1
ATOM 1390 C CA . LEU A 1 174 ? -4.158 2.244 0.742 1.00 94.44 174 LEU A CA 1
ATOM 1391 C C . LEU A 1 174 ? -4.546 3.545 0.015 1.00 94.44 174 LEU A C 1
ATOM 1393 O O . LEU A 1 174 ? -4.213 4.630 0.489 1.00 94.44 174 LEU A O 1
ATOM 1397 N N . ALA A 1 175 ? -5.244 3.460 -1.119 1.00 93.38 175 ALA A N 1
ATOM 1398 C CA . ALA A 1 175 ? -5.693 4.640 -1.853 1.00 93.38 175 ALA A CA 1
ATOM 1399 C C . ALA A 1 175 ? -6.809 5.377 -1.100 1.00 93.38 175 ALA A C 1
ATOM 1401 O O . ALA A 1 175 ? -6.773 6.606 -1.039 1.00 93.38 175 ALA A O 1
ATOM 1402 N N . ASP A 1 176 ? -7.732 4.650 -0.463 1.00 94.50 176 ASP A N 1
ATOM 1403 C CA . ASP A 1 176 ? -8.770 5.243 0.389 1.00 94.50 176 ASP A CA 1
ATOM 1404 C C . ASP A 1 176 ? -8.125 6.042 1.528 1.00 94.50 176 ASP A C 1
ATOM 1406 O O . ASP A 1 176 ? -8.433 7.220 1.716 1.00 94.50 176 ASP A O 1
ATOM 1410 N N . TRP A 1 177 ? -7.144 5.440 2.210 1.00 94.25 177 TRP A N 1
ATOM 1411 C CA . TRP A 1 177 ? -6.356 6.093 3.259 1.00 94.25 177 TRP A CA 1
ATOM 1412 C C . TRP A 1 177 ? -5.699 7.394 2.774 1.00 94.25 177 TRP A C 1
ATOM 1414 O O . TRP A 1 177 ? -5.830 8.443 3.410 1.00 94.25 177 TRP A O 1
ATOM 1424 N N . PHE A 1 178 ? -5.033 7.358 1.617 1.00 93.69 178 PHE A N 1
ATOM 1425 C CA . PHE A 1 178 ? -4.411 8.547 1.033 1.00 93.69 178 PHE A CA 1
ATOM 1426 C C . PHE A 1 178 ? -5.432 9.621 0.650 1.00 93.69 178 PHE A C 1
ATOM 1428 O O . PHE A 1 178 ? -5.217 10.794 0.958 1.00 93.69 178 PHE A O 1
ATOM 1435 N N . SER A 1 179 ? -6.560 9.236 0.052 1.00 93.62 179 SER A N 1
ATOM 1436 C CA . SER A 1 179 ? -7.624 10.171 -0.326 1.00 93.62 179 SER A CA 1
ATOM 1437 C C . SER A 1 179 ? -8.260 10.858 0.886 1.00 93.62 179 SER A C 1
ATOM 1439 O O . SER A 1 179 ? -8.528 12.063 0.852 1.00 93.62 179 SER A O 1
ATOM 1441 N N . TRP A 1 180 ? -8.438 10.130 1.990 1.00 93.88 180 TRP A N 1
ATOM 1442 C CA . TRP A 1 180 ? -8.922 10.695 3.242 1.00 93.88 180 TRP A CA 1
ATOM 1443 C C . TRP A 1 180 ? -7.926 11.705 3.821 1.00 93.88 180 TRP A C 1
ATOM 1445 O O . TRP A 1 180 ? -8.318 12.818 4.170 1.00 93.88 180 TRP A O 1
ATOM 1455 N N . ILE A 1 181 ? -6.626 11.383 3.857 1.00 93.62 181 ILE A N 1
ATOM 1456 C CA . ILE A 1 181 ? -5.613 12.344 4.320 1.00 93.62 181 ILE A CA 1
ATOM 1457 C C . ILE A 1 181 ? -5.644 13.616 3.472 1.00 93.62 181 ILE A C 1
ATOM 1459 O O . ILE A 1 181 ? -5.612 14.723 4.019 1.00 93.62 181 ILE A O 1
ATOM 1463 N N . ASP A 1 182 ? -5.690 13.469 2.149 1.00 93.06 182 ASP A N 1
ATOM 1464 C CA . ASP A 1 182 ? -5.592 14.593 1.218 1.00 93.06 182 ASP A CA 1
ATOM 1465 C C . ASP A 1 182 ? -6.810 15.518 1.318 1.00 93.06 182 ASP A C 1
ATOM 1467 O O . ASP A 1 182 ? -6.648 16.743 1.285 1.00 93.06 182 ASP A O 1
ATOM 1471 N N . SER A 1 183 ? -7.995 14.935 1.528 1.00 93.38 183 SER A N 1
ATOM 1472 C CA . SER A 1 183 ? -9.263 15.644 1.738 1.00 93.38 183 SER A CA 1
ATOM 1473 C C . SER A 1 183 ? -9.470 16.160 3.168 1.00 93.38 183 SER A C 1
ATOM 1475 O O . SER A 1 183 ? -10.355 16.987 3.390 1.00 93.38 183 SER A O 1
ATOM 1477 N N . SER A 1 184 ? -8.654 15.727 4.137 1.00 90.69 184 SER A N 1
ATOM 1478 C CA . SER A 1 184 ? -8.808 16.153 5.531 1.00 90.69 184 SER A CA 1
ATOM 1479 C C . SER A 1 184 ? -8.631 17.677 5.685 1.00 90.69 184 SER A C 1
ATOM 1481 O O . SER A 1 184 ? -7.674 18.249 5.147 1.00 90.69 184 SER A O 1
ATOM 1483 N N . PRO A 1 185 ? -9.489 18.367 6.466 1.00 90.06 185 PRO A N 1
ATOM 1484 C CA . PRO A 1 185 ? -9.458 19.827 6.631 1.00 90.06 185 PRO A CA 1
ATOM 1485 C C . PRO A 1 185 ? -8.324 20.311 7.560 1.00 90.06 185 PRO A C 1
ATOM 1487 O O . PRO A 1 185 ? -8.464 21.290 8.291 1.00 90.06 185 PRO A O 1
ATOM 1490 N N . THR A 1 186 ? -7.184 19.618 7.570 1.00 89.88 186 THR A N 1
ATOM 1491 C CA . THR A 1 186 ? -6.074 19.850 8.501 1.00 89.88 186 THR A CA 1
ATOM 1492 C C . THR A 1 186 ? -4.872 20.515 7.825 1.00 89.88 186 THR A C 1
ATOM 1494 O O . THR A 1 186 ? -4.738 20.566 6.600 1.00 89.88 186 THR A O 1
ATOM 1497 N N . SER A 1 187 ? -3.951 21.056 8.631 1.00 93.88 187 SER A N 1
ATOM 1498 C CA . SER A 1 187 ? -2.732 21.673 8.095 1.00 93.88 187 SER A CA 1
ATOM 1499 C C . SER A 1 187 ? -1.865 20.657 7.336 1.00 93.88 187 SER A C 1
ATOM 1501 O O . SER A 1 187 ? -1.831 19.473 7.668 1.00 93.88 187 SER A O 1
ATOM 1503 N N . ALA A 1 188 ? -1.080 21.118 6.356 1.00 93.56 188 ALA A N 1
ATOM 1504 C CA . ALA A 1 188 ? -0.152 20.252 5.619 1.00 93.56 188 ALA A CA 1
ATOM 1505 C C . ALA A 1 188 ? 0.808 19.479 6.545 1.00 93.56 188 ALA A C 1
ATOM 1507 O O . ALA A 1 188 ? 1.071 18.304 6.315 1.00 93.56 188 ALA A O 1
ATOM 1508 N N . LYS A 1 189 ? 1.275 20.108 7.632 1.00 93.75 189 LYS A N 1
ATOM 1509 C CA . LYS A 1 189 ? 2.133 19.448 8.629 1.00 93.75 189 LYS A CA 1
ATOM 1510 C C . LYS A 1 189 ? 1.415 18.293 9.330 1.00 93.75 189 LYS A C 1
ATOM 1512 O O . LYS A 1 189 ? 2.015 17.242 9.521 1.00 93.75 189 LYS A O 1
ATOM 1517 N N . VAL A 1 190 ? 0.141 18.481 9.682 1.00 92.06 190 VAL A N 1
ATOM 1518 C CA . VAL A 1 190 ? -0.684 17.433 10.303 1.00 92.06 190 VAL A CA 1
ATOM 1519 C C . VAL A 1 190 ? -0.929 16.296 9.317 1.00 92.06 190 VAL A C 1
ATOM 1521 O O . VAL A 1 190 ? -0.733 15.149 9.690 1.00 92.06 190 VAL A O 1
ATOM 1524 N N . ARG A 1 191 ? -1.239 16.587 8.048 1.00 93.88 191 ARG A N 1
ATOM 1525 C CA . ARG A 1 191 ? -1.401 15.553 7.011 1.00 93.88 191 ARG A CA 1
ATOM 1526 C C . ARG A 1 191 ? -0.151 14.696 6.833 1.00 93.88 191 ARG A C 1
ATOM 1528 O O . ARG A 1 191 ? -0.251 13.477 6.841 1.00 93.88 191 ARG A O 1
ATOM 1535 N N . VAL A 1 192 ? 1.029 15.317 6.753 1.00 94.81 192 VAL A N 1
ATOM 1536 C CA . VAL A 1 192 ? 2.310 14.590 6.668 1.00 94.81 192 VAL A CA 1
ATOM 1537 C C . VAL A 1 192 ? 2.564 13.761 7.932 1.00 94.81 192 VAL A C 1
ATOM 1539 O O . VAL A 1 192 ? 3.079 12.649 7.846 1.00 94.81 192 VAL A O 1
ATOM 1542 N N . PHE A 1 193 ? 2.192 14.265 9.108 1.00 93.69 193 PHE A N 1
ATOM 1543 C CA . PHE A 1 193 ? 2.298 13.502 10.350 1.00 93.69 193 PHE A CA 1
ATOM 1544 C C . PHE A 1 193 ? 1.349 12.293 10.371 1.00 93.69 193 PHE A C 1
ATOM 1546 O O . PHE A 1 193 ? 1.799 11.191 10.667 1.00 93.69 193 PHE A O 1
ATOM 1553 N N . LEU A 1 194 ? 0.072 12.471 10.012 1.00 92.81 194 LEU A N 1
ATOM 1554 C CA . LEU A 1 194 ? -0.924 11.394 9.943 1.00 92.81 194 LEU A CA 1
ATOM 1555 C C . LEU A 1 194 ? -0.517 10.313 8.945 1.00 92.81 194 LEU A C 1
ATOM 1557 O O . LEU A 1 194 ? -0.539 9.134 9.282 1.00 92.81 194 LEU A O 1
ATOM 1561 N N . ASP A 1 195 ? -0.072 10.727 7.760 1.00 94.19 195 ASP A N 1
ATOM 1562 C CA . ASP A 1 195 ? 0.492 9.848 6.738 1.00 94.19 195 ASP A CA 1
ATOM 1563 C C . ASP A 1 195 ? 1.654 9.012 7.292 1.00 94.19 195 ASP A C 1
ATOM 1565 O O . ASP A 1 195 ? 1.701 7.799 7.099 1.00 94.19 195 ASP A O 1
ATOM 1569 N N . GLY A 1 196 ? 2.542 9.642 8.068 1.00 95.31 196 GLY A N 1
ATOM 1570 C CA . GLY A 1 196 ? 3.646 8.963 8.738 1.00 95.31 196 GLY A CA 1
ATOM 1571 C C . GLY A 1 196 ? 3.188 7.947 9.784 1.00 95.31 196 GLY A C 1
ATOM 1572 O O . GLY A 1 196 ? 3.694 6.828 9.822 1.00 95.31 196 GLY A O 1
ATOM 1573 N N . VAL A 1 197 ? 2.215 8.314 10.619 1.00 93.81 197 VAL A N 1
ATOM 1574 C CA . VAL A 1 197 ? 1.687 7.432 11.668 1.00 93.81 197 VAL A CA 1
ATOM 1575 C C . VAL A 1 197 ? 0.962 6.226 11.069 1.00 93.81 197 VAL A C 1
ATOM 1577 O O . VAL A 1 197 ? 1.228 5.100 11.485 1.00 93.81 197 VAL A O 1
ATOM 1580 N N . GLY A 1 198 ? 0.109 6.430 10.062 1.00 94.75 198 GLY A N 1
ATOM 1581 C CA . GLY A 1 198 ? -0.545 5.326 9.356 1.00 94.75 198 GLY A CA 1
ATOM 1582 C C . GLY A 1 198 ? 0.451 4.446 8.604 1.00 94.75 198 GLY A C 1
ATOM 1583 O O . GLY A 1 198 ? 0.355 3.224 8.658 1.00 94.75 198 GLY A O 1
ATOM 1584 N N . GLY A 1 199 ? 1.470 5.041 7.978 1.00 95.75 199 GLY A N 1
ATOM 1585 C CA . GLY A 1 199 ? 2.543 4.290 7.327 1.00 95.75 199 GLY A CA 1
ATOM 1586 C C . GLY A 1 199 ? 3.321 3.392 8.293 1.00 95.75 199 GLY A C 1
ATOM 1587 O O . GLY A 1 199 ? 3.589 2.231 7.983 1.00 95.75 199 GLY A O 1
ATOM 1588 N N . VAL A 1 200 ? 3.637 3.898 9.488 1.00 96.06 200 VAL A N 1
ATOM 1589 C CA . VAL A 1 200 ? 4.284 3.108 10.546 1.00 96.06 200 VAL A CA 1
ATOM 1590 C C . VAL A 1 200 ? 3.350 2.022 11.080 1.00 96.06 200 VAL A C 1
ATOM 1592 O O . VAL A 1 200 ? 3.813 0.905 11.274 1.00 96.06 200 VAL A O 1
ATOM 1595 N N . LEU A 1 201 ? 2.054 2.299 11.258 1.00 95.56 201 LEU A N 1
ATOM 1596 C CA . LEU A 1 201 ? 1.070 1.290 11.665 1.00 95.56 201 LEU A CA 1
ATOM 1597 C C . LEU A 1 201 ? 1.019 0.122 10.675 1.00 95.56 201 LEU A C 1
ATOM 1599 O O . LEU A 1 201 ? 1.122 -1.034 11.078 1.00 95.56 201 LEU A O 1
ATOM 1603 N N . LEU A 1 202 ? 0.918 0.424 9.380 1.00 96.69 202 LEU A N 1
ATOM 1604 C CA . LEU A 1 202 ? 0.922 -0.578 8.314 1.00 96.69 202 LEU A CA 1
ATOM 1605 C C . LEU A 1 202 ? 2.221 -1.395 8.317 1.00 96.69 202 LEU A C 1
ATOM 1607 O O . LEU A 1 202 ? 2.183 -2.620 8.232 1.00 96.69 202 LEU A O 1
ATOM 1611 N N . TRP A 1 203 ? 3.371 -0.738 8.484 1.00 96.75 203 TRP A N 1
ATOM 1612 C CA . TRP A 1 203 ? 4.654 -1.428 8.629 1.00 96.75 203 TRP A CA 1
ATOM 1613 C C . TRP A 1 203 ? 4.699 -2.331 9.871 1.00 96.75 203 TRP A C 1
ATOM 1615 O O . TRP A 1 203 ? 5.216 -3.444 9.803 1.00 96.75 203 TRP A O 1
ATOM 1625 N N . SER A 1 204 ? 4.146 -1.885 11.000 1.00 95.56 204 SER A N 1
ATOM 1626 C CA . SER A 1 204 ? 4.065 -2.678 12.230 1.00 95.56 204 SER A CA 1
ATOM 1627 C C . SER A 1 204 ? 3.160 -3.898 12.074 1.00 95.56 204 SER A C 1
ATOM 1629 O O . SER A 1 204 ? 3.528 -4.970 12.547 1.00 95.56 204 SER A O 1
ATOM 1631 N N . ILE A 1 205 ? 2.021 -3.761 11.384 1.00 95.00 205 ILE A N 1
ATOM 1632 C CA . ILE A 1 205 ? 1.149 -4.894 11.039 1.00 95.00 205 ILE A CA 1
ATOM 1633 C C . ILE A 1 205 ? 1.932 -5.904 10.202 1.00 95.00 205 ILE A C 1
ATOM 1635 O O . ILE A 1 205 ? 1.940 -7.087 10.528 1.00 95.00 205 ILE A O 1
ATOM 1639 N N . TRP A 1 206 ? 2.640 -5.435 9.170 1.00 95.06 206 TRP A N 1
ATOM 1640 C CA . TRP A 1 206 ? 3.455 -6.297 8.317 1.00 95.06 206 TRP A CA 1
ATOM 1641 C C . TRP A 1 206 ? 4.505 -7.060 9.124 1.00 95.06 206 TRP A C 1
ATOM 1643 O O . TRP A 1 206 ? 4.530 -8.282 9.090 1.00 95.06 206 TRP A O 1
ATOM 1653 N N . TRP A 1 207 ? 5.303 -6.341 9.914 1.00 92.06 207 TRP A N 1
ATOM 1654 C CA . TRP A 1 207 ? 6.353 -6.923 10.750 1.00 92.06 207 TRP A CA 1
ATOM 1655 C C . TRP A 1 207 ? 5.834 -7.941 11.773 1.00 92.06 207 TRP A C 1
ATOM 1657 O O . TRP A 1 207 ? 6.565 -8.836 12.175 1.00 92.06 207 TRP A O 1
ATOM 1667 N N . PHE A 1 208 ? 4.595 -7.791 12.241 1.00 89.75 208 PHE A N 1
ATOM 1668 C CA . PHE A 1 208 ? 3.989 -8.744 13.167 1.00 89.75 208 PHE A CA 1
ATOM 1669 C C . PHE A 1 208 ? 3.466 -10.004 12.461 1.00 89.75 208 PHE A C 1
ATOM 1671 O O . PHE A 1 208 ? 3.487 -11.083 13.045 1.00 89.75 208 PHE A O 1
ATOM 1678 N N . CYS A 1 209 ? 2.974 -9.868 11.227 1.00 83.12 209 CYS A N 1
ATOM 1679 C CA . CYS A 1 209 ? 2.323 -10.957 10.496 1.00 83.12 209 CYS A CA 1
ATOM 1680 C C . CYS A 1 209 ? 3.284 -11.788 9.627 1.00 83.12 209 CYS A C 1
ATOM 1682 O O . CYS A 1 209 ? 2.905 -12.882 9.208 1.00 83.12 209 CYS A O 1
ATOM 1684 N N . THR A 1 210 ? 4.490 -11.281 9.343 1.00 72.06 210 THR A N 1
ATOM 1685 C CA . THR A 1 210 ? 5.544 -11.962 8.564 1.00 72.06 210 THR A CA 1
ATOM 1686 C C . THR A 1 210 ? 6.807 -12.173 9.370 1.00 72.06 210 THR A C 1
ATOM 1688 O O . THR A 1 210 ? 7.359 -13.291 9.301 1.00 72.06 210 THR A O 1
#